Protein AF-A0A6V7Y8K3-F1 (afdb_monomer_lite)

Sequence (238 aa):
MIGTFLCDSSEDRKALDEICKTLQIRKPNVITTEFADQKYDLFGREPPNEFTTILRVLDVENPTVLNYILDKVRAESVLLFEKDDVARNAMYPKPPKNASKAITLACSEVNPQRGSRPYQFFRDHSNFQARVLDNHFMASNLNDFNQQLEQSLEQLRQQSEKVEESKRSFQTLEFKLNNLRQKKTQTEARLNGLNERKYEIEEELNKLEDEGLSEDKITNLRSSIREVKMKEMLCKLN

pLDDT: mean 85.87, std 13.1, range [45.12, 97.81]

Radius of gyration: 46.2 Å; chains: 1; bounding box: 83×39×125 Å

Organism: Meloidogyne enterolobii (NCBI:txid390850)

Foldseek 3Di:
DPFEAEDQDPVRLVVLVVVCVVVVHDDTHYDHHHADPDADDCVQLAFDPVFDFQLNPDDDDGRRVNNVCCVPVVRRQETEEADPVVQQVCQPQHHTPNHQWYAYQQRKIWGYDDDPRHTDTGGDPDPPRVPPPDPVVVVVVVVVVVVVVVVVVVVVVVVVVVVVVVVVVVVVVVVVVVVVVVVVVVLVVVLVVLVVVLVVLVVVLVVCVVVVDDPPVNVVSVVVNVVSVVVSVVSVVD

Secondary structure (DSSP, 8-state):
-TTEEEESSHHHHHHHHHHHHHTTPPPPEEEE----SSPPP-TTTSPPTTS-BHHHH-----HHHHHHHHHHH-TTTEEEES-HHHHHHHHSSSPPTT--EEEETT--EEE--BTTBPPEEE---S----TT--HHHHHHHHHHHHHHHHHHHHHHHHHHHHHHHHHHHHHHHHHHHHHHHHHHHHHHHHHHHHHHHHHHHHHHHHHHHHHT--HHHHHHHHHHHHHHHHHHHHHH--

Structure (mmCIF, N/CA/C/O backbone):
data_AF-A0A6V7Y8K3-F1
#
_entry.id   AF-A0A6V7Y8K3-F1
#
loop_
_atom_site.group_PDB
_atom_site.id
_atom_site.type_symbol
_atom_site.label_atom_id
_atom_site.label_alt_id
_atom_site.label_comp_id
_atom_site.label_asym_id
_atom_site.label_entity_id
_atom_site.label_seq_id
_atom_site.pdbx_PDB_ins_code
_atom_site.Cartn_x
_atom_site.Cartn_y
_atom_site.Cartn_z
_atom_site.occupancy
_atom_site.B_iso_or_equiv
_atom_site.auth_seq_id
_atom_site.auth_comp_id
_atom_site.auth_asym_id
_atom_site.auth_atom_id
_atom_site.pdbx_PDB_model_num
ATOM 1 N N . MET A 1 1 ? 8.949 2.458 -2.223 1.00 57.94 1 MET A N 1
ATOM 2 C CA . MET A 1 1 ? 7.731 2.994 -2.874 1.00 57.94 1 MET A CA 1
ATOM 3 C C . MET A 1 1 ? 6.469 2.251 -2.467 1.00 57.94 1 MET A C 1
ATOM 5 O O . MET A 1 1 ? 5.428 2.885 -2.415 1.00 57.94 1 MET A O 1
ATOM 9 N N . ILE A 1 2 ? 6.531 0.961 -2.122 1.00 64.12 2 ILE A N 1
ATOM 10 C CA . ILE A 1 2 ? 5.392 0.269 -1.498 1.00 64.12 2 ILE A CA 1
ATOM 11 C C . ILE A 1 2 ? 5.055 0.961 -0.162 1.00 64.12 2 ILE A C 1
ATOM 13 O O . ILE A 1 2 ? 5.969 1.319 0.584 1.00 64.12 2 ILE A O 1
ATOM 17 N N . GLY A 1 3 ? 3.767 1.212 0.098 1.00 76.25 3 GLY A N 1
ATOM 18 C CA . GLY A 1 3 ? 3.288 1.914 1.300 1.00 76.25 3 GLY A CA 1
ATOM 19 C C . GLY A 1 3 ? 3.365 3.447 1.244 1.00 76.25 3 GLY A C 1
ATOM 20 O O . GLY A 1 3 ? 3.423 4.095 2.286 1.00 76.25 3 GLY A O 1
ATOM 21 N N . THR A 1 4 ? 3.424 4.034 0.044 1.00 86.38 4 THR A N 1
ATOM 22 C CA . THR A 1 4 ? 3.369 5.492 -0.171 1.00 86.38 4 THR A CA 1
ATOM 23 C C . THR A 1 4 ? 2.015 5.888 -0.754 1.00 86.38 4 THR A C 1
ATOM 25 O O . THR A 1 4 ? 1.519 5.210 -1.649 1.00 86.38 4 THR A O 1
ATOM 28 N N . PHE A 1 5 ? 1.435 6.981 -0.266 1.00 90.75 5 PHE A N 1
ATOM 29 C CA . PHE A 1 5 ? 0.171 7.542 -0.742 1.00 90.75 5 PHE A CA 1
ATOM 30 C C . PHE A 1 5 ? 0.426 8.700 -1.706 1.00 90.75 5 PHE A C 1
ATOM 32 O O . PHE A 1 5 ? 1.405 9.435 -1.553 1.00 90.75 5 PHE A O 1
ATOM 39 N N . LEU A 1 6 ? -0.471 8.872 -2.675 1.00 91.81 6 LEU A N 1
ATOM 40 C CA . LEU A 1 6 ? -0.486 10.026 -3.569 1.00 91.81 6 LEU A CA 1
ATOM 41 C C . LEU A 1 6 ? -1.628 10.962 -3.161 1.00 91.81 6 LEU A C 1
ATOM 43 O O . LEU A 1 6 ? -2.746 10.505 -2.935 1.00 91.81 6 LEU A O 1
ATOM 47 N N . CYS A 1 7 ? -1.332 12.253 -3.070 1.00 94.31 7 CYS A N 1
ATOM 48 C CA . CYS A 1 7 ? -2.308 13.320 -2.861 1.00 94.31 7 CYS A CA 1
ATOM 49 C C . CYS A 1 7 ? -2.254 14.278 -4.048 1.00 94.31 7 CYS A C 1
ATOM 51 O O . CYS A 1 7 ? -1.157 14.594 -4.507 1.00 94.31 7 CYS A O 1
ATOM 53 N N . ASP A 1 8 ? -3.413 14.752 -4.492 1.00 94.19 8 ASP A N 1
ATOM 54 C CA . ASP A 1 8 ? -3.534 15.650 -5.642 1.00 94.19 8 ASP A CA 1
ATOM 55 C C . ASP A 1 8 ? -2.895 17.013 -5.341 1.00 94.19 8 ASP A C 1
ATOM 57 O O . ASP A 1 8 ? -1.995 17.483 -6.039 1.00 94.19 8 ASP A O 1
ATOM 61 N N . SER A 1 9 ? -3.256 17.589 -4.192 1.00 95.06 9 SER A N 1
ATOM 62 C CA . SER A 1 9 ? -2.804 18.916 -3.789 1.00 95.06 9 SER A CA 1
ATOM 63 C C . SER A 1 9 ? -2.097 18.948 -2.428 1.00 95.06 9 SER A C 1
ATOM 65 O O . SER A 1 9 ? -2.079 17.998 -1.634 1.00 95.06 9 SER A O 1
ATOM 67 N N . SER A 1 10 ? -1.488 20.101 -2.132 1.00 93.94 10 SER A N 1
ATOM 68 C CA . SER A 1 10 ? -0.947 20.373 -0.795 1.00 93.94 10 SER A CA 1
ATOM 69 C C . SER A 1 10 ? -2.045 20.480 0.271 1.00 93.94 10 SER A C 1
ATOM 71 O O . SER A 1 10 ? -1.768 20.254 1.449 1.00 93.94 10 SER A O 1
ATOM 73 N N . GLU A 1 11 ? -3.276 20.801 -0.134 1.00 95.12 11 GLU A N 1
ATOM 74 C CA . GLU A 1 11 ? -4.439 20.887 0.748 1.00 95.12 11 GLU A CA 1
ATOM 75 C C . GLU A 1 11 ? -4.909 19.490 1.149 1.00 95.12 11 GLU A C 1
ATOM 77 O O . GLU A 1 11 ? -5.053 19.226 2.340 1.00 95.12 11 GLU A O 1
ATOM 82 N N . ASP A 1 12 ? -4.987 18.553 0.201 1.00 94.94 12 ASP A N 1
ATOM 83 C CA . ASP A 1 12 ? -5.334 17.154 0.491 1.00 94.94 12 ASP A CA 1
ATOM 84 C C . ASP A 1 12 ? -4.313 16.501 1.412 1.00 94.94 12 ASP A C 1
ATOM 86 O O . ASP A 1 12 ? -4.658 15.762 2.335 1.00 94.94 12 ASP A O 1
ATOM 90 N N . ARG A 1 13 ? -3.028 16.816 1.208 1.00 94.88 13 ARG A N 1
ATOM 91 C CA . ARG A 1 13 ? -1.975 16.354 2.110 1.00 94.88 13 ARG A CA 1
ATOM 92 C C . ARG A 1 13 ? -2.177 16.886 3.528 1.00 94.88 13 ARG A C 1
ATOM 94 O O . ARG A 1 13 ? -2.004 16.122 4.475 1.00 94.88 13 ARG A O 1
ATOM 101 N N . LYS A 1 14 ? -2.534 18.167 3.686 1.00 95.12 14 LYS A N 1
ATOM 102 C CA . LYS A 1 14 ? -2.833 18.753 5.004 1.00 95.12 14 LYS A CA 1
ATOM 103 C C . LYS A 1 14 ? -4.050 18.084 5.637 1.00 95.12 14 LYS A C 1
ATOM 105 O O . LYS A 1 14 ? -3.978 17.720 6.805 1.00 95.12 14 LYS A O 1
ATOM 110 N N . ALA A 1 15 ? -5.111 17.854 4.866 1.00 95.69 15 ALA A N 1
ATOM 111 C CA . ALA A 1 15 ? -6.301 17.155 5.337 1.00 95.69 15 ALA A CA 1
ATOM 112 C C . ALA A 1 15 ? -5.971 15.727 5.811 1.00 95.69 15 ALA A C 1
ATOM 114 O O . ALA A 1 15 ? -6.361 15.329 6.909 1.00 95.69 15 ALA A O 1
ATOM 115 N N . LEU A 1 16 ? -5.175 14.972 5.045 1.00 94.19 16 LEU A N 1
ATOM 116 C CA . LEU A 1 16 ? -4.714 13.639 5.443 1.00 94.19 16 LEU A CA 1
ATOM 117 C C . LEU A 1 16 ? -3.849 13.688 6.712 1.00 94.19 16 LEU A C 1
ATOM 119 O O . LEU A 1 16 ? -4.029 12.880 7.624 1.00 94.19 16 LEU A O 1
ATOM 123 N N . ASP A 1 17 ? -2.938 14.659 6.801 1.00 93.75 17 ASP A N 1
ATOM 124 C CA . ASP A 1 17 ? -2.106 14.890 7.983 1.00 93.75 17 ASP A CA 1
ATOM 125 C C . ASP A 1 17 ? -2.948 15.189 9.241 1.00 93.75 17 ASP A C 1
ATOM 127 O O . ASP A 1 17 ? -2.619 14.708 10.332 1.00 93.75 17 ASP A O 1
ATOM 131 N N . GLU A 1 18 ? -4.030 15.960 9.107 1.00 96.00 18 GLU A N 1
ATOM 132 C CA . GLU A 1 18 ? -4.977 16.275 10.184 1.00 96.00 18 GLU A CA 1
ATOM 133 C C . GLU A 1 18 ? -5.805 15.060 10.612 1.00 96.00 18 GLU A C 1
ATOM 135 O O . GLU A 1 18 ? -5.978 14.836 11.815 1.00 96.00 18 GLU A O 1
ATOM 140 N N . ILE A 1 19 ? -6.250 14.232 9.661 1.00 95.81 19 ILE A N 1
ATOM 141 C CA . ILE A 1 19 ? -6.940 12.965 9.945 1.00 95.81 19 ILE A CA 1
ATOM 142 C C . ILE A 1 19 ? -6.017 12.033 10.732 1.00 95.81 19 ILE A C 1
ATOM 144 O O . ILE A 1 19 ? -6.402 11.534 11.792 1.00 95.81 19 ILE A O 1
ATOM 148 N N . CYS A 1 20 ? -4.773 11.846 10.275 1.00 94.69 20 CYS A N 1
ATOM 149 C CA . CYS A 1 20 ? -3.799 11.020 10.987 1.00 94.69 20 CYS A CA 1
ATOM 150 C C . CYS A 1 20 ? -3.539 11.550 12.401 1.00 94.69 20 CYS A C 1
ATOM 152 O O . CYS A 1 20 ? -3.458 10.764 13.343 1.00 94.69 20 CYS A O 1
ATOM 154 N N . LYS A 1 21 ? -3.450 12.875 12.575 1.00 95.25 21 LYS A N 1
ATOM 155 C CA . LYS A 1 21 ? -3.254 13.495 13.891 1.00 95.25 21 LYS A CA 1
ATOM 156 C C . LYS A 1 21 ? -4.449 13.263 14.818 1.00 95.25 21 LYS A C 1
ATOM 158 O O . LYS A 1 21 ? -4.249 12.891 15.971 1.00 95.25 21 LYS A O 1
ATOM 163 N N . THR A 1 22 ? -5.667 13.465 14.320 1.00 96.69 22 THR A N 1
ATOM 164 C CA . THR A 1 22 ? -6.913 13.312 15.091 1.00 96.69 22 THR A CA 1
ATOM 165 C C . THR A 1 22 ? -7.113 11.873 15.551 1.00 96.69 22 THR A C 1
ATOM 167 O O . THR A 1 22 ? -7.468 11.633 16.701 1.00 96.69 22 THR A O 1
ATOM 170 N N . LEU A 1 23 ? -6.818 10.912 14.675 1.00 95.75 23 LEU A N 1
ATOM 171 C CA . LEU A 1 23 ? -6.956 9.483 14.955 1.00 95.75 23 LEU A CA 1
ATOM 172 C C . LEU A 1 23 ? -5.708 8.861 15.604 1.00 95.75 23 LEU A C 1
ATOM 174 O O . LEU A 1 23 ? -5.676 7.652 15.813 1.00 95.75 23 LEU A O 1
ATOM 178 N N . GLN A 1 24 ? -4.678 9.661 15.908 1.00 94.06 24 GLN A N 1
ATOM 179 C CA . GLN A 1 24 ? -3.388 9.206 16.450 1.00 94.06 24 GLN A CA 1
ATOM 180 C C . GLN A 1 24 ? -2.721 8.096 15.611 1.00 94.06 24 GLN A C 1
ATOM 182 O O . GLN A 1 24 ? -2.013 7.230 16.125 1.00 94.06 24 GLN A O 1
ATOM 187 N N . ILE A 1 25 ? -2.920 8.137 14.293 1.00 92.81 25 ILE A N 1
ATOM 188 C CA . ILE A 1 25 ? -2.325 7.205 13.336 1.00 92.81 25 ILE A CA 1
ATOM 189 C C . ILE A 1 25 ? -0.935 7.715 12.949 1.00 92.81 25 ILE A C 1
ATOM 191 O O . ILE A 1 25 ? -0.718 8.909 12.723 1.00 92.81 25 ILE A O 1
ATOM 195 N N . ARG A 1 26 ? 0.030 6.796 12.829 1.00 88.62 26 ARG A N 1
ATOM 196 C CA . ARG A 1 26 ? 1.362 7.120 12.309 1.00 88.62 26 ARG A CA 1
ATOM 197 C C . ARG A 1 26 ? 1.240 7.703 10.901 1.00 88.62 26 ARG A C 1
ATOM 199 O O . ARG A 1 26 ? 0.691 7.060 10.012 1.00 88.62 26 ARG A O 1
ATOM 206 N N . LYS A 1 27 ? 1.822 8.887 10.695 1.00 86.81 27 LYS A N 1
ATOM 207 C CA . LYS A 1 27 ? 1.811 9.564 9.395 1.00 86.81 27 LYS A CA 1
ATOM 208 C C . LYS A 1 27 ? 2.409 8.669 8.300 1.00 86.81 27 LYS A C 1
ATOM 210 O O . LYS A 1 27 ? 3.561 8.242 8.452 1.00 86.81 27 LYS A O 1
ATOM 215 N N . PRO A 1 28 ? 1.661 8.384 7.222 1.00 88.75 28 PRO A N 1
ATOM 216 C CA . PRO A 1 28 ? 2.187 7.622 6.104 1.00 88.75 28 PRO A CA 1
ATOM 217 C C . PRO A 1 28 ? 3.164 8.466 5.278 1.00 88.75 28 PRO A C 1
ATOM 219 O O . PRO A 1 28 ? 3.206 9.693 5.380 1.00 88.75 28 PRO A O 1
ATOM 222 N N . ASN A 1 29 ? 3.942 7.807 4.419 1.00 88.88 29 ASN A N 1
ATOM 223 C CA . ASN A 1 29 ? 4.689 8.517 3.387 1.00 88.88 29 ASN A CA 1
ATOM 224 C C . ASN A 1 29 ? 3.703 9.016 2.330 1.00 88.88 29 ASN A C 1
ATOM 226 O O . ASN A 1 29 ? 2.956 8.218 1.769 1.00 88.88 29 ASN A O 1
ATOM 230 N N . VAL A 1 30 ? 3.715 10.319 2.059 1.00 91.19 30 VAL A N 1
ATOM 231 C CA . VAL A 1 30 ? 2.791 10.968 1.123 1.00 91.19 30 VAL A CA 1
ATOM 232 C C . VAL A 1 30 ? 3.580 11.752 0.090 1.00 91.19 30 VAL A C 1
ATOM 234 O O . VAL A 1 30 ? 4.526 12.469 0.427 1.00 91.19 30 VAL A O 1
ATOM 237 N N . ILE A 1 31 ? 3.162 11.641 -1.164 1.00 90.56 31 ILE A N 1
ATOM 238 C CA . ILE A 1 31 ? 3.700 12.405 -2.280 1.00 90.56 31 ILE A CA 1
ATOM 239 C C . ILE A 1 31 ? 2.578 13.215 -2.896 1.00 90.56 31 ILE A C 1
ATOM 241 O O . ILE A 1 31 ? 1.515 12.687 -3.202 1.00 90.56 31 ILE A O 1
ATOM 245 N N . THR A 1 32 ? 2.839 14.503 -3.078 1.00 92.38 32 THR A N 1
ATOM 246 C CA . THR A 1 32 ? 1.910 15.401 -3.750 1.00 92.38 32 THR A CA 1
ATOM 247 C C . THR A 1 32 ? 2.220 15.399 -5.243 1.00 92.38 32 THR A C 1
ATOM 249 O O . THR A 1 32 ? 3.349 15.710 -5.632 1.00 92.38 32 THR A O 1
ATOM 252 N N . THR A 1 33 ? 1.248 14.998 -6.052 1.00 90.69 33 THR A N 1
ATOM 253 C CA . THR A 1 33 ? 1.303 14.999 -7.513 1.00 90.69 33 THR A CA 1
ATOM 254 C C . THR A 1 33 ? -0.103 15.203 -8.037 1.00 90.69 33 THR A C 1
ATOM 256 O O . THR A 1 33 ? -1.013 14.524 -7.571 1.00 90.69 33 THR A O 1
ATOM 259 N N . GLU A 1 34 ? -0.252 16.086 -9.019 1.00 91.62 34 GLU A N 1
ATOM 260 C CA . GLU A 1 34 ? -1.545 16.304 -9.662 1.00 91.62 34 GLU A CA 1
ATOM 261 C C . GLU A 1 34 ? -2.054 14.989 -10.257 1.00 91.62 34 GLU A C 1
ATOM 263 O O . GLU A 1 34 ? -1.294 14.208 -10.850 1.00 91.62 34 GLU A O 1
ATOM 268 N N . PHE A 1 35 ? -3.333 14.718 -10.039 1.00 94.06 35 PHE A N 1
ATOM 269 C CA . PHE A 1 35 ? -3.990 13.530 -10.533 1.00 94.06 35 PHE A CA 1
ATOM 270 C C . PHE A 1 35 ? -4.212 13.661 -12.032 1.00 94.06 35 PHE A C 1
ATOM 272 O O . PHE A 1 35 ? -4.631 14.692 -12.551 1.00 94.06 35 PHE A O 1
ATOM 279 N N . ALA A 1 36 ? -3.899 12.579 -12.731 1.00 92.31 36 ALA A N 1
ATOM 280 C CA . ALA A 1 36 ? -4.025 12.501 -14.167 1.00 92.31 36 ALA A CA 1
ATOM 281 C C . ALA A 1 36 ? -5.138 11.519 -14.521 1.00 92.31 36 ALA A C 1
ATOM 283 O O . ALA A 1 36 ? -5.153 10.383 -14.045 1.00 92.31 36 ALA A O 1
ATOM 284 N N . ASP A 1 37 ? -6.013 11.932 -15.432 1.00 93.94 37 ASP A N 1
ATOM 285 C CA . ASP A 1 37 ? -7.061 11.063 -15.975 1.00 93.94 37 ASP A CA 1
ATOM 286 C C . ASP A 1 37 ? -6.531 10.120 -17.064 1.00 93.94 37 ASP A C 1
ATOM 288 O O . ASP A 1 37 ? -7.175 9.135 -17.424 1.00 93.94 37 ASP A O 1
ATOM 292 N N . GLN A 1 38 ? -5.352 10.420 -17.618 1.00 95.69 38 GLN A N 1
ATOM 293 C CA . GLN A 1 38 ? -4.770 9.691 -18.741 1.00 95.69 38 GLN A CA 1
ATOM 294 C C . GLN A 1 38 ? -3.315 9.313 -18.488 1.00 95.69 38 GLN A C 1
ATOM 296 O O . GLN A 1 38 ? -2.547 10.036 -17.850 1.00 95.69 38 GLN A O 1
ATOM 301 N N . LYS A 1 39 ? -2.936 8.148 -19.016 1.00 95.12 39 LYS A N 1
ATOM 302 C CA . LYS A 1 39 ? -1.553 7.666 -19.007 1.00 95.12 39 LYS A CA 1
ATOM 303 C C . LYS A 1 39 ? -0.735 8.499 -19.994 1.00 95.12 39 LYS A C 1
ATOM 305 O O . LYS A 1 39 ? -1.251 8.887 -21.040 1.00 95.12 39 LYS A O 1
ATOM 310 N N . TYR A 1 40 ? 0.530 8.767 -19.679 1.00 94.25 40 TYR A N 1
ATOM 311 C CA . TYR A 1 40 ? 1.421 9.466 -20.604 1.00 94.25 40 TYR A CA 1
ATOM 312 C C . TYR A 1 40 ? 1.560 8.720 -21.934 1.00 94.25 40 TYR A C 1
ATOM 314 O O . TYR A 1 40 ? 1.663 7.493 -21.962 1.00 94.25 40 TYR A O 1
ATOM 322 N N . ASP A 1 41 ? 1.639 9.476 -23.030 1.00 93.50 41 ASP A N 1
ATOM 323 C CA . ASP A 1 41 ? 2.043 8.925 -24.319 1.00 93.50 41 ASP A CA 1
ATOM 324 C C . ASP A 1 41 ? 3.548 8.617 -24.307 1.00 93.50 41 ASP A C 1
ATOM 326 O O . ASP A 1 41 ? 4.400 9.477 -24.047 1.00 93.50 41 ASP A O 1
ATOM 330 N N . LEU A 1 42 ? 3.869 7.354 -24.574 1.00 91.69 42 LEU A N 1
ATOM 331 C CA . LEU A 1 42 ? 5.225 6.816 -24.565 1.00 91.69 42 LEU A CA 1
ATOM 332 C C . LEU A 1 42 ? 5.799 6.627 -25.968 1.00 91.69 42 LEU A C 1
ATOM 334 O O . LEU A 1 42 ? 6.891 6.065 -26.112 1.00 91.69 42 LEU A O 1
ATOM 338 N N . PHE A 1 43 ? 5.110 7.109 -27.005 1.00 90.88 43 PHE A N 1
ATOM 339 C CA . PHE A 1 43 ? 5.574 6.991 -28.377 1.00 90.88 43 PHE A CA 1
ATOM 340 C C . PHE A 1 43 ? 7.009 7.519 -28.536 1.00 90.88 43 PHE A C 1
ATOM 342 O O . PHE A 1 43 ? 7.341 8.660 -28.209 1.00 90.88 43 PHE A O 1
ATOM 349 N N . GLY A 1 44 ? 7.905 6.644 -29.002 1.00 89.81 44 GLY A N 1
ATOM 350 C CA . GLY A 1 44 ? 9.321 6.955 -29.210 1.00 89.81 44 GLY A CA 1
ATOM 351 C C . GLY A 1 44 ? 10.175 7.096 -27.940 1.00 89.81 44 GLY A C 1
ATOM 352 O O . GLY A 1 44 ? 11.379 7.340 -28.067 1.00 89.81 44 GLY A O 1
ATOM 353 N N . ARG A 1 45 ? 9.601 6.922 -26.741 1.00 92.12 45 ARG A N 1
ATOM 354 C CA . ARG A 1 45 ? 10.309 6.996 -25.447 1.00 92.12 45 ARG A CA 1
ATOM 355 C C . ARG A 1 45 ? 10.768 5.640 -24.929 1.00 92.12 45 ARG A C 1
ATOM 357 O O . ARG A 1 45 ? 11.679 5.596 -24.109 1.00 92.12 45 ARG A O 1
ATOM 364 N N . GLU A 1 46 ? 10.198 4.551 -25.429 1.00 94.56 46 GLU A N 1
ATOM 365 C CA . GLU A 1 46 ? 10.589 3.206 -25.019 1.00 94.56 46 GLU A CA 1
ATOM 366 C C . GLU A 1 46 ? 11.837 2.682 -25.757 1.00 94.56 46 GLU A C 1
ATOM 368 O O . GLU A 1 46 ? 12.115 3.080 -26.898 1.00 94.56 46 GLU A O 1
ATOM 373 N N . PRO A 1 47 ? 12.604 1.778 -25.126 1.00 95.56 47 PRO A N 1
ATOM 374 C CA . PRO A 1 47 ? 13.605 0.950 -25.786 1.00 95.56 47 PRO A CA 1
ATOM 375 C C . PRO A 1 47 ? 13.007 -0.017 -26.824 1.00 95.56 47 PRO A C 1
ATOM 377 O O . PRO A 1 47 ? 11.798 -0.268 -26.819 1.00 95.56 47 PRO A O 1
ATOM 380 N N . PRO A 1 48 ? 13.844 -0.610 -27.699 1.00 95.31 48 PRO A N 1
ATOM 381 C CA . PRO A 1 48 ? 13.409 -1.637 -28.646 1.00 95.31 48 PRO A CA 1
ATOM 382 C C . PRO A 1 48 ? 12.638 -2.786 -27.975 1.00 95.31 48 PRO A C 1
ATOM 384 O O . PRO A 1 48 ? 12.884 -3.121 -26.814 1.00 95.31 48 PRO A O 1
ATOM 387 N N . ASN A 1 49 ? 11.710 -3.404 -28.708 1.00 93.12 49 ASN A N 1
ATOM 388 C CA . ASN A 1 49 ? 10.805 -4.433 -28.174 1.00 93.12 49 ASN A CA 1
ATOM 389 C C . ASN A 1 49 ? 11.518 -5.711 -27.704 1.00 93.12 49 ASN A C 1
ATOM 391 O O . ASN A 1 49 ? 10.973 -6.442 -26.888 1.00 93.12 49 ASN A O 1
ATOM 395 N N . GLU A 1 50 ? 12.737 -5.962 -28.183 1.00 94.75 50 GLU A N 1
ATOM 396 C CA . GLU A 1 50 ? 13.561 -7.104 -27.766 1.00 94.75 50 GLU A CA 1
ATOM 397 C C . GLU A 1 50 ? 14.043 -7.017 -26.307 1.00 94.75 50 GLU A C 1
ATOM 399 O O . GLU A 1 50 ? 14.420 -8.032 -25.725 1.00 94.75 50 GLU A O 1
ATOM 404 N N . PHE A 1 51 ? 14.010 -5.828 -25.694 1.00 95.69 51 PHE A N 1
ATOM 405 C CA . PHE A 1 51 ? 14.393 -5.643 -24.296 1.00 95.69 51 PHE A CA 1
ATOM 406 C C . PHE A 1 51 ? 13.166 -5.551 -23.393 1.00 95.69 51 PHE A C 1
ATOM 408 O O . PHE A 1 51 ? 12.278 -4.728 -23.602 1.00 95.69 51 PHE A O 1
ATOM 415 N N . THR A 1 52 ? 13.139 -6.339 -22.324 1.00 96.69 52 THR A N 1
ATOM 416 C CA . THR A 1 52 ? 12.098 -6.201 -21.298 1.00 96.69 52 THR A CA 1
ATOM 417 C C . THR A 1 52 ? 12.410 -4.992 -20.420 1.00 96.69 52 THR A C 1
ATOM 419 O O . THR A 1 52 ? 13.552 -4.815 -19.996 1.00 96.69 52 THR A O 1
ATOM 422 N N . THR A 1 53 ? 11.412 -4.152 -20.147 1.00 96.94 53 THR A N 1
ATOM 423 C CA . THR A 1 53 ? 11.528 -3.006 -19.232 1.00 96.94 53 THR A CA 1
ATOM 424 C C . THR A 1 53 ? 10.690 -3.238 -17.982 1.00 96.94 53 THR A C 1
ATOM 426 O O . THR A 1 53 ? 9.792 -4.079 -17.994 1.00 96.94 53 THR A O 1
ATOM 429 N N . ILE A 1 54 ? 10.938 -2.470 -16.914 1.00 95.19 54 ILE A N 1
ATOM 430 C CA . ILE A 1 54 ? 10.061 -2.482 -15.730 1.00 95.19 54 ILE A CA 1
ATOM 431 C C . ILE A 1 54 ? 8.620 -2.176 -16.141 1.00 95.19 54 ILE A C 1
ATOM 433 O O . ILE A 1 54 ? 7.708 -2.882 -15.732 1.00 95.19 54 ILE A O 1
ATOM 437 N N . LEU A 1 55 ? 8.402 -1.155 -16.972 1.00 95.38 55 LEU A N 1
ATOM 438 C CA . LEU A 1 55 ? 7.051 -0.781 -17.384 1.00 95.38 55 LEU A CA 1
ATOM 439 C C . LEU A 1 55 ? 6.301 -1.934 -18.068 1.00 95.38 55 LEU A C 1
ATOM 441 O O . LEU A 1 55 ? 5.129 -2.139 -17.782 1.00 95.38 55 LEU A O 1
ATOM 445 N N . ARG A 1 56 ? 6.973 -2.701 -18.935 1.00 94.69 56 ARG A N 1
ATOM 446 C CA . ARG A 1 56 ? 6.352 -3.797 -19.701 1.00 94.69 56 ARG A CA 1
ATOM 447 C C . ARG A 1 56 ? 5.892 -4.974 -18.843 1.00 94.69 56 ARG A C 1
ATOM 449 O O . ARG A 1 56 ? 5.080 -5.763 -19.308 1.00 94.69 56 ARG A O 1
ATOM 456 N N . VAL A 1 57 ? 6.414 -5.104 -17.623 1.00 93.19 57 VAL A N 1
ATOM 457 C CA . VAL A 1 57 ? 6.019 -6.159 -16.674 1.00 93.19 57 VAL A CA 1
ATOM 458 C C . VAL A 1 57 ? 5.089 -5.653 -15.572 1.00 93.19 57 VAL A C 1
ATOM 460 O O . VAL A 1 57 ? 4.579 -6.454 -14.793 1.00 93.19 57 VAL A O 1
ATOM 463 N N . LEU A 1 58 ? 4.883 -4.338 -15.476 1.00 91.31 58 LEU A N 1
ATOM 464 C CA . LEU A 1 58 ? 3.982 -3.740 -14.501 1.00 91.31 58 LEU A CA 1
ATOM 465 C C . LEU A 1 58 ? 2.562 -3.674 -15.060 1.00 91.31 58 LEU A C 1
ATOM 467 O O . LEU A 1 58 ? 2.329 -3.072 -16.105 1.00 91.31 58 LEU A O 1
ATOM 471 N N . ASP A 1 59 ? 1.609 -4.204 -14.300 1.00 90.88 59 ASP A N 1
ATOM 472 C CA . ASP A 1 59 ? 0.187 -3.984 -14.541 1.00 90.88 59 ASP A CA 1
ATOM 473 C C . ASP A 1 59 ? -0.330 -2.910 -13.576 1.00 90.88 59 ASP A C 1
ATOM 475 O O . ASP A 1 59 ? -0.435 -3.124 -12.367 1.00 90.88 59 ASP A O 1
ATOM 479 N N . VAL A 1 60 ? -0.551 -1.702 -14.098 1.00 91.50 60 VAL A N 1
ATOM 480 C CA . VAL A 1 60 ? -1.012 -0.544 -13.320 1.00 91.50 60 VAL A CA 1
ATOM 481 C C . VAL A 1 60 ? -2.188 0.092 -14.040 1.00 91.50 60 VAL A C 1
ATOM 483 O O . VAL A 1 60 ? -2.039 0.699 -15.106 1.00 91.50 60 VAL A O 1
ATOM 486 N N . GLU A 1 61 ? -3.367 -0.015 -13.439 1.00 92.56 61 GLU A N 1
ATOM 487 C CA . GLU A 1 61 ? -4.602 0.542 -13.991 1.00 92.56 61 GLU A CA 1
ATOM 488 C C . GLU A 1 61 ? -4.666 2.063 -13.816 1.00 92.56 61 GLU A C 1
ATOM 490 O O . GLU A 1 61 ? -4.930 2.786 -14.777 1.00 92.56 61 GLU A O 1
ATOM 495 N N . ASN A 1 62 ? -4.365 2.553 -12.608 1.00 94.06 62 ASN A N 1
ATOM 496 C CA . ASN A 1 62 ? -4.500 3.963 -12.255 1.00 94.06 62 ASN A CA 1
ATOM 497 C C . ASN A 1 62 ? -3.471 4.842 -13.009 1.00 94.06 62 ASN A C 1
ATOM 499 O O . ASN A 1 62 ? -2.261 4.662 -12.813 1.00 94.06 62 ASN A O 1
ATOM 503 N N . PRO A 1 63 ? -3.915 5.814 -13.831 1.00 95.38 63 PRO A N 1
ATOM 504 C CA . PRO A 1 63 ? -3.008 6.638 -14.626 1.00 95.38 63 PRO A CA 1
ATOM 505 C C . PRO A 1 63 ? -2.063 7.505 -13.794 1.00 95.38 63 PRO A C 1
ATOM 507 O O . PRO A 1 63 ? -0.875 7.553 -14.100 1.00 95.38 63 PRO A O 1
ATOM 510 N N . THR A 1 64 ? -2.542 8.119 -12.709 1.00 94.88 64 THR A N 1
ATOM 511 C CA . THR A 1 64 ? -1.708 8.900 -11.780 1.00 94.88 64 THR A CA 1
ATOM 512 C C . THR A 1 64 ? -0.559 8.065 -11.223 1.00 94.88 64 THR A C 1
ATOM 514 O O . THR A 1 64 ? 0.589 8.507 -11.215 1.00 94.88 64 THR A O 1
ATOM 517 N N . VAL A 1 65 ? -0.844 6.834 -10.785 1.00 94.12 65 VAL A N 1
ATOM 518 C CA . VAL A 1 65 ? 0.179 5.932 -10.233 1.00 94.12 65 VAL A CA 1
ATOM 519 C C . VAL A 1 65 ? 1.203 5.559 -11.301 1.00 94.12 65 VAL A C 1
ATOM 521 O O . VAL A 1 65 ? 2.405 5.622 -11.040 1.00 94.12 65 VAL A O 1
ATOM 524 N N . LEU A 1 66 ? 0.751 5.207 -12.508 1.00 94.88 66 LEU A N 1
ATOM 525 C CA . LEU A 1 66 ? 1.650 4.858 -13.606 1.00 94.88 66 LEU A CA 1
ATOM 526 C C . LEU A 1 66 ? 2.544 6.038 -13.998 1.00 94.88 66 LEU A C 1
ATOM 528 O O . LEU A 1 66 ? 3.760 5.887 -14.080 1.00 94.88 66 LEU A O 1
ATOM 532 N N . ASN A 1 67 ? 1.954 7.215 -14.187 1.00 95.00 67 ASN A N 1
ATOM 533 C CA . ASN A 1 67 ? 2.665 8.438 -14.546 1.00 95.00 67 ASN A CA 1
ATOM 534 C C . ASN A 1 67 ? 3.697 8.814 -13.478 1.00 95.00 67 ASN A C 1
ATOM 536 O O . ASN A 1 67 ? 4.849 9.096 -13.799 1.00 95.00 67 ASN A O 1
ATOM 540 N N . TYR A 1 68 ? 3.337 8.695 -12.199 1.00 92.94 68 TYR A N 1
ATOM 541 C CA . TYR A 1 68 ? 4.274 8.894 -11.099 1.00 92.94 68 TYR A CA 1
ATOM 542 C C . TYR A 1 68 ? 5.461 7.908 -11.145 1.00 92.94 68 TYR A C 1
ATOM 544 O O . TYR A 1 68 ? 6.613 8.304 -10.933 1.00 92.94 68 TYR A O 1
ATOM 552 N N . ILE A 1 69 ? 5.208 6.628 -11.447 1.00 92.94 69 ILE A N 1
ATOM 553 C CA . ILE A 1 69 ? 6.262 5.614 -11.616 1.00 92.94 69 ILE A CA 1
ATOM 554 C C . ILE A 1 69 ? 7.186 5.991 -12.784 1.00 92.94 69 ILE A C 1
ATOM 556 O O . ILE A 1 69 ? 8.410 5.903 -12.648 1.00 92.94 69 ILE A O 1
ATOM 560 N N . LEU A 1 70 ? 6.631 6.448 -13.906 1.00 93.94 70 LEU A N 1
ATOM 561 C CA . LEU A 1 70 ? 7.405 6.938 -15.051 1.00 93.94 70 LEU A CA 1
ATOM 562 C C . LEU A 1 70 ? 8.278 8.138 -14.656 1.00 93.94 70 LEU A C 1
ATOM 564 O O . LEU A 1 70 ? 9.474 8.151 -14.934 1.00 93.94 70 LEU A O 1
ATOM 568 N N . ASP A 1 71 ? 7.739 9.096 -13.907 1.00 92.19 71 ASP A N 1
ATOM 569 C CA . ASP A 1 71 ? 8.475 10.307 -13.535 1.00 92.19 71 ASP A CA 1
ATOM 570 C C . ASP A 1 71 ? 9.604 10.050 -12.529 1.00 92.19 71 ASP A C 1
ATOM 572 O O . ASP A 1 71 ? 10.684 10.641 -12.628 1.00 92.19 71 ASP A O 1
ATOM 576 N N . LYS A 1 72 ? 9.384 9.181 -11.533 1.00 89.62 72 LYS A N 1
ATOM 577 C CA . LYS A 1 72 ? 10.369 8.952 -10.459 1.00 89.62 72 LYS A CA 1
ATOM 578 C C . LYS A 1 72 ? 11.315 7.795 -10.719 1.00 89.62 72 LYS A C 1
ATOM 580 O O . LYS A 1 72 ? 12.483 7.875 -10.344 1.00 89.62 72 LYS A O 1
ATOM 585 N N . VAL A 1 73 ? 10.820 6.724 -11.326 1.00 89.62 73 VAL A N 1
ATOM 586 C CA . VAL A 1 73 ? 11.590 5.493 -11.562 1.00 89.62 73 VAL A CA 1
ATOM 587 C C . VAL A 1 73 ? 12.125 5.449 -12.981 1.00 89.62 73 VAL A C 1
ATOM 589 O O . VAL A 1 73 ? 13.151 4.813 -13.222 1.00 89.62 73 VAL A O 1
ATOM 592 N N . ARG A 1 74 ? 11.448 6.132 -13.912 1.00 93.94 74 ARG A N 1
ATOM 593 C CA . ARG A 1 74 ? 11.685 6.019 -15.352 1.00 93.94 74 ARG A CA 1
ATOM 594 C C . ARG A 1 74 ? 11.546 4.584 -15.838 1.00 93.94 74 ARG A C 1
ATOM 596 O O . ARG A 1 74 ? 12.384 4.093 -16.597 1.00 93.94 74 ARG A O 1
ATOM 603 N N . ALA A 1 75 ? 10.518 3.897 -15.337 1.00 94.81 75 ALA A N 1
ATOM 604 C CA . ALA A 1 75 ? 10.286 2.470 -15.539 1.00 94.81 75 ALA A CA 1
ATOM 605 C C . ALA A 1 75 ? 10.241 2.047 -17.019 1.00 94.81 75 ALA A C 1
ATOM 607 O O . ALA A 1 75 ? 10.604 0.917 -17.339 1.00 94.81 75 ALA A O 1
ATOM 608 N N . GLU A 1 76 ? 9.862 2.950 -17.923 1.00 96.00 76 GLU A N 1
ATOM 609 C CA . GLU A 1 76 ? 9.879 2.759 -19.377 1.00 96.00 76 GLU A CA 1
ATOM 610 C C . GLU A 1 76 ? 11.291 2.582 -19.942 1.00 96.00 76 GLU A C 1
ATOM 612 O O . GLU A 1 76 ? 11.476 1.976 -20.989 1.00 96.00 76 GLU A O 1
ATOM 617 N N . SER A 1 77 ? 12.298 3.102 -19.244 1.00 96.44 77 SER A N 1
ATOM 618 C CA . SER A 1 77 ? 13.692 3.147 -19.689 1.00 96.44 77 SER A CA 1
ATOM 619 C C . SER A 1 77 ? 14.615 2.204 -18.914 1.00 96.44 77 SER A C 1
ATOM 621 O O . SER A 1 77 ? 15.799 2.115 -19.237 1.00 96.44 77 SER A O 1
ATOM 623 N N . VAL A 1 78 ? 14.110 1.517 -17.887 1.00 97.06 78 VAL A N 1
ATOM 624 C CA . VAL A 1 78 ? 14.897 0.579 -17.076 1.00 97.06 78 VAL A CA 1
ATOM 625 C C . VAL A 1 78 ? 14.760 -0.826 -17.643 1.00 97.06 78 VAL A C 1
ATOM 627 O O . VAL A 1 78 ? 13.668 -1.388 -17.608 1.00 97.06 78 VAL A O 1
ATOM 630 N N . LEU A 1 79 ? 15.862 -1.387 -18.139 1.00 97.81 79 LEU A N 1
ATOM 631 C CA . LEU A 1 79 ? 15.898 -2.734 -18.710 1.00 97.81 79 LEU A CA 1
ATOM 632 C C . LEU A 1 79 ? 16.014 -3.811 -17.627 1.00 97.81 79 LEU A C 1
ATOM 634 O O . LEU A 1 79 ? 16.674 -3.598 -16.609 1.00 97.81 79 LEU A O 1
ATOM 638 N N . LEU A 1 80 ? 15.431 -4.978 -17.882 1.00 96.75 80 LEU A N 1
ATOM 639 C CA . LEU A 1 80 ? 15.485 -6.151 -17.014 1.00 96.75 80 LEU A CA 1
ATOM 640 C C . LEU A 1 80 ? 16.273 -7.278 -17.687 1.00 96.75 80 LEU A C 1
ATOM 642 O O . LEU A 1 80 ? 16.016 -7.618 -18.841 1.00 96.75 80 LEU A O 1
ATOM 646 N N . PHE A 1 81 ? 17.218 -7.866 -16.953 1.00 95.75 81 PHE A N 1
ATOM 647 C CA . PHE A 1 81 ? 18.037 -8.991 -17.413 1.00 95.75 81 PHE A CA 1
ATOM 648 C C . PHE A 1 81 ? 18.118 -10.089 -16.354 1.00 95.75 81 PHE A C 1
ATOM 650 O O . PHE A 1 81 ? 18.120 -9.823 -15.158 1.00 95.75 81 PHE A O 1
ATOM 657 N N . GLU A 1 82 ? 18.273 -11.340 -16.776 1.00 91.94 82 GLU A N 1
ATOM 658 C CA . GLU A 1 82 ? 18.453 -12.442 -15.824 1.00 91.94 82 GLU A CA 1
ATOM 659 C C . GLU A 1 82 ? 19.858 -12.470 -15.213 1.00 91.94 82 GLU A C 1
ATOM 661 O O . GLU A 1 82 ? 20.016 -12.782 -14.035 1.00 91.94 82 GLU A O 1
ATOM 666 N N . LYS A 1 83 ? 20.889 -12.135 -16.000 1.00 92.94 83 LYS A N 1
ATOM 667 C CA . LYS A 1 83 ? 22.295 -12.292 -15.608 1.00 92.94 83 LYS A CA 1
ATOM 668 C C . LYS A 1 83 ? 23.096 -10.998 -15.739 1.00 92.94 83 LYS A C 1
ATOM 670 O O . LYS A 1 83 ? 22.913 -10.226 -16.683 1.00 92.94 83 LYS A O 1
ATOM 675 N N . ASP A 1 84 ? 24.035 -10.803 -14.814 1.00 94.38 84 ASP A N 1
ATOM 676 C CA . ASP A 1 84 ? 24.894 -9.616 -14.743 1.00 94.38 84 ASP A CA 1
ATOM 677 C C . ASP A 1 84 ? 25.813 -9.451 -15.957 1.00 94.38 84 ASP A C 1
ATOM 679 O O . ASP A 1 84 ? 26.074 -8.340 -16.403 1.00 94.38 84 ASP A O 1
ATOM 683 N N . ASP A 1 85 ? 26.369 -10.536 -16.484 1.00 95.75 85 ASP A N 1
ATOM 684 C CA . ASP A 1 85 ? 27.225 -10.511 -17.672 1.00 95.75 85 ASP A CA 1
ATOM 685 C C . ASP A 1 85 ? 26.457 -10.063 -18.920 1.00 95.75 85 ASP A C 1
ATOM 687 O O . ASP A 1 85 ? 26.927 -9.177 -19.633 1.00 95.75 85 ASP A O 1
ATOM 691 N N . VAL A 1 86 ? 25.248 -10.589 -19.125 1.00 96.69 86 VAL A N 1
ATOM 692 C CA . VAL A 1 86 ? 24.368 -10.192 -20.232 1.00 96.69 86 VAL A CA 1
ATOM 693 C C . VAL A 1 86 ? 24.008 -8.708 -20.135 1.00 96.69 86 VAL A C 1
ATOM 695 O O . VAL A 1 86 ? 24.153 -7.981 -21.116 1.00 96.69 86 VAL A O 1
ATOM 698 N N . ALA A 1 87 ? 23.617 -8.231 -18.949 1.00 96.69 87 ALA A N 1
ATOM 699 C CA . ALA A 1 87 ? 23.270 -6.826 -18.738 1.00 96.69 87 ALA A CA 1
ATOM 700 C C . ALA A 1 87 ? 24.453 -5.883 -19.007 1.00 96.69 87 ALA A C 1
ATOM 702 O O . ALA A 1 87 ? 24.303 -4.864 -19.681 1.00 96.69 87 ALA A O 1
ATOM 703 N N . ARG A 1 88 ? 25.651 -6.224 -18.517 1.00 96.12 88 ARG A N 1
ATOM 704 C CA . ARG A 1 88 ? 26.859 -5.416 -18.741 1.00 96.12 88 ARG A CA 1
ATOM 705 C C . ARG A 1 88 ? 27.238 -5.365 -20.221 1.00 96.12 88 ARG A C 1
ATOM 707 O O . ARG A 1 88 ? 27.521 -4.281 -20.723 1.00 96.12 88 ARG A O 1
ATOM 714 N N . ASN A 1 89 ? 27.184 -6.500 -20.919 1.00 96.12 89 ASN A N 1
ATOM 715 C CA . ASN A 1 89 ? 27.481 -6.576 -22.352 1.00 96.12 89 ASN A CA 1
ATOM 716 C C . ASN A 1 89 ? 26.459 -5.808 -23.201 1.00 96.12 89 ASN A C 1
ATOM 718 O O . ASN A 1 89 ? 26.830 -5.203 -24.199 1.00 96.12 89 ASN A O 1
ATOM 722 N N . ALA A 1 90 ? 25.183 -5.803 -22.806 1.00 95.94 90 ALA A N 1
ATOM 723 C CA . ALA A 1 90 ? 24.151 -5.041 -23.505 1.00 95.94 90 ALA A CA 1
ATOM 724 C C . ALA A 1 90 ? 24.287 -3.523 -23.282 1.00 95.94 90 ALA A C 1
ATOM 726 O O . ALA A 1 90 ? 23.975 -2.734 -24.170 1.00 95.94 90 ALA A O 1
ATOM 727 N N . MET A 1 91 ? 24.741 -3.098 -22.098 1.00 96.12 91 MET A N 1
ATOM 728 C CA . MET A 1 91 ? 24.794 -1.682 -21.713 1.00 96.12 91 MET A CA 1
ATOM 729 C C . MET A 1 91 ? 26.137 -0.996 -22.025 1.00 96.12 91 MET A C 1
ATOM 731 O O . MET A 1 91 ? 26.194 0.236 -22.020 1.00 96.12 91 MET A O 1
ATOM 735 N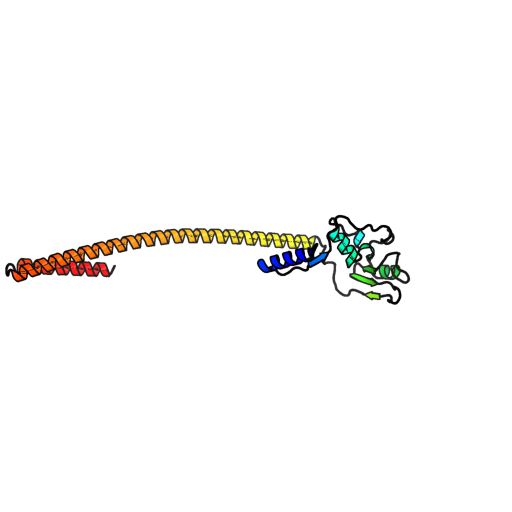 N . TYR A 1 92 ? 27.204 -1.758 -22.297 1.00 93.81 92 TYR A N 1
ATOM 736 C CA . TYR A 1 92 ? 28.545 -1.258 -22.622 1.00 93.81 92 TYR A CA 1
ATOM 737 C C . TYR A 1 92 ? 29.002 -1.709 -24.023 1.00 93.81 92 TYR A C 1
ATOM 739 O O . TYR A 1 92 ? 28.814 -2.868 -24.373 1.00 93.81 92 TYR A O 1
ATOM 747 N N . PRO A 1 93 ? 29.672 -0.853 -24.821 1.00 89.00 93 PRO A N 1
ATOM 748 C CA . PRO A 1 93 ? 29.992 0.554 -24.558 1.00 89.00 93 PRO A CA 1
ATOM 749 C C . PRO A 1 93 ? 28.828 1.505 -24.859 1.00 89.00 93 PRO A C 1
ATOM 751 O O . PRO A 1 93 ? 28.817 2.638 -24.379 1.00 89.00 93 PRO A O 1
ATOM 754 N N . LYS A 1 94 ? 27.849 1.056 -25.653 1.00 92.50 94 LYS A N 1
ATOM 755 C CA . LYS A 1 94 ? 26.701 1.851 -26.087 1.00 92.50 94 LYS A CA 1
ATOM 756 C C . LYS A 1 94 ? 25.408 1.131 -25.694 1.00 92.50 94 LYS A C 1
ATOM 758 O O . LYS A 1 94 ? 25.147 0.070 -26.252 1.00 92.50 94 LYS A O 1
ATOM 763 N N . PRO A 1 95 ? 24.595 1.697 -24.787 1.00 94.94 95 PRO A N 1
ATOM 764 C CA . PRO A 1 95 ? 23.349 1.065 -24.377 1.00 94.94 95 PRO A CA 1
ATOM 765 C C . PRO A 1 95 ? 22.302 1.105 -25.501 1.00 94.94 95 PRO A C 1
ATOM 767 O O . PRO A 1 95 ? 22.398 1.951 -26.405 1.00 94.94 95 PRO A O 1
ATOM 770 N N . PRO A 1 96 ? 21.255 0.263 -25.419 1.00 95.62 96 PRO A N 1
ATOM 771 C CA . PRO A 1 96 ? 20.115 0.341 -26.320 1.00 95.62 96 PRO A CA 1
ATOM 772 C C . PRO A 1 96 ? 19.482 1.735 -26.310 1.00 95.62 96 PRO A C 1
ATOM 774 O O . PRO A 1 96 ? 19.549 2.479 -25.322 1.00 95.62 96 PRO A O 1
ATOM 777 N N . LYS A 1 97 ? 18.843 2.105 -27.426 1.00 95.25 97 LYS A N 1
ATOM 778 C CA . LYS A 1 97 ? 18.129 3.384 -27.527 1.00 95.25 97 LYS A CA 1
ATOM 779 C C . LYS A 1 97 ? 17.133 3.498 -26.368 1.00 95.25 97 LYS A C 1
ATOM 781 O O . LYS A 1 97 ? 16.477 2.524 -26.027 1.00 95.25 97 LYS A O 1
ATOM 786 N N . ASN A 1 98 ? 17.046 4.686 -25.770 1.00 95.38 98 ASN A N 1
ATOM 787 C CA . ASN A 1 98 ? 16.157 5.001 -24.648 1.00 95.38 98 ASN A CA 1
ATOM 788 C C . ASN A 1 98 ? 16.383 4.209 -23.341 1.00 95.38 98 ASN A C 1
ATOM 790 O O . ASN A 1 98 ? 15.664 4.448 -22.380 1.00 95.38 98 ASN A O 1
ATOM 794 N N . ALA A 1 99 ? 17.408 3.356 -23.229 1.00 95.75 99 ALA A N 1
ATOM 795 C CA . ALA A 1 99 ? 17.702 2.622 -21.994 1.00 95.75 99 ALA A CA 1
ATOM 796 C C . ALA A 1 99 ? 18.486 3.481 -20.986 1.00 95.75 99 ALA A C 1
ATOM 798 O O . ALA A 1 99 ? 19.637 3.844 -21.240 1.00 95.75 99 ALA A O 1
ATOM 799 N N . SER A 1 100 ? 17.895 3.831 -19.843 1.00 94.81 100 SER A N 1
ATOM 800 C CA . SER A 1 100 ? 18.518 4.672 -18.809 1.00 94.81 100 SER A CA 1
ATOM 801 C C . SER A 1 100 ? 19.476 3.899 -17.906 1.00 94.81 100 SER A C 1
ATOM 803 O O . SER A 1 100 ? 20.583 4.384 -17.671 1.00 94.81 100 SER A O 1
ATOM 805 N N . LYS A 1 101 ? 19.072 2.706 -17.465 1.00 95.56 101 LYS A N 1
ATOM 806 C CA . LYS A 1 101 ? 19.850 1.748 -16.672 1.00 95.56 101 LYS A CA 1
ATOM 807 C C . LYS A 1 10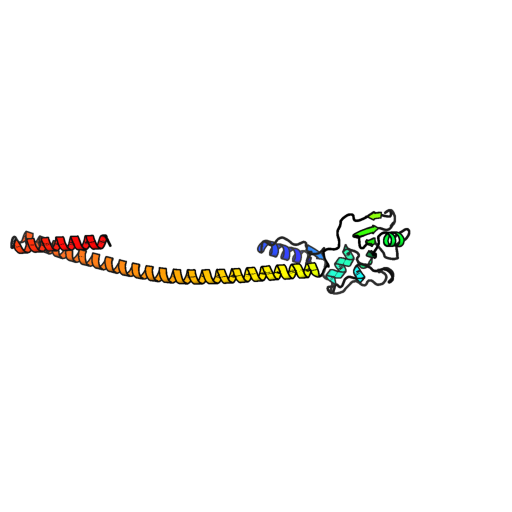1 ? 19.321 0.331 -16.900 1.00 95.56 101 LYS A C 1
ATOM 809 O O . LYS A 1 101 ? 18.270 0.155 -17.515 1.00 95.56 101 LYS A O 1
ATOM 814 N N . ALA A 1 102 ? 20.035 -0.663 -16.393 1.00 96.94 102 ALA A N 1
ATOM 815 C CA . ALA A 1 102 ? 19.578 -2.044 -16.354 1.00 96.94 102 ALA A CA 1
ATOM 816 C C . ALA A 1 102 ? 19.605 -2.582 -14.921 1.00 96.94 102 ALA A C 1
ATOM 818 O O . ALA A 1 102 ? 20.469 -2.195 -14.134 1.00 96.94 102 ALA A O 1
ATOM 819 N N . ILE A 1 103 ? 18.669 -3.471 -14.603 1.00 95.44 103 ILE A N 1
ATOM 820 C CA . ILE A 1 103 ? 18.598 -4.202 -13.338 1.00 95.44 103 ILE A CA 1
ATOM 821 C C . ILE A 1 103 ? 18.608 -5.694 -13.654 1.00 95.44 103 ILE A C 1
ATOM 823 O O . ILE A 1 103 ? 17.961 -6.138 -14.607 1.00 95.44 103 ILE A O 1
ATOM 827 N N . THR A 1 104 ? 19.362 -6.459 -12.872 1.00 93.75 104 THR A N 1
ATOM 828 C CA . THR A 1 104 ? 19.458 -7.911 -13.036 1.00 93.75 104 THR A CA 1
ATOM 829 C C . THR A 1 104 ? 18.595 -8.652 -12.018 1.00 93.75 104 THR A C 1
ATOM 831 O O . THR A 1 104 ? 18.163 -8.077 -11.018 1.00 93.75 104 THR A O 1
ATOM 834 N N . LEU A 1 105 ? 18.360 -9.950 -12.234 1.00 89.44 105 LEU A N 1
ATOM 835 C CA . LEU A 1 105 ? 17.662 -10.808 -11.267 1.00 89.44 105 LEU A CA 1
ATOM 836 C C . LEU A 1 105 ? 18.380 -10.867 -9.910 1.00 89.44 105 LEU A C 1
ATOM 838 O O . LEU A 1 105 ? 17.733 -10.980 -8.875 1.00 89.44 105 LEU A O 1
ATOM 842 N N . ALA A 1 106 ? 19.709 -10.734 -9.911 1.00 86.69 106 ALA A N 1
ATOM 843 C CA . ALA A 1 106 ? 20.525 -10.609 -8.705 1.00 86.69 106 ALA A CA 1
ATOM 844 C C . ALA A 1 106 ? 20.451 -9.208 -8.069 1.00 86.69 106 ALA A C 1
ATOM 846 O O . ALA A 1 106 ? 21.309 -8.870 -7.266 1.00 86.69 106 ALA A O 1
ATOM 847 N N . CYS A 1 107 ? 19.491 -8.372 -8.481 1.00 89.19 107 CYS A N 1
ATOM 848 C CA . CYS A 1 107 ? 19.312 -6.987 -8.049 1.00 89.19 107 CYS A CA 1
ATOM 849 C C . CYS A 1 107 ? 20.527 -6.072 -8.290 1.00 89.19 107 CYS A C 1
ATOM 851 O O . CYS A 1 107 ? 20.583 -4.968 -7.752 1.00 89.19 107 CYS A O 1
ATOM 853 N N . SER A 1 108 ? 21.468 -6.478 -9.150 1.00 92.19 108 SER A N 1
ATOM 854 C CA . SER A 1 108 ? 22.596 -5.629 -9.530 1.00 92.19 108 SER A CA 1
ATOM 855 C C . SER A 1 108 ? 22.150 -4.557 -10.522 1.00 92.19 108 SER A C 1
ATOM 857 O O . SER A 1 108 ? 21.332 -4.812 -11.409 1.00 92.19 108 SER A O 1
ATOM 859 N N . GLU A 1 109 ? 22.717 -3.358 -10.406 1.00 94.88 109 GLU A N 1
ATOM 860 C CA . GLU A 1 109 ? 22.415 -2.236 -11.293 1.00 94.88 109 GLU A CA 1
ATOM 861 C C . GLU A 1 109 ? 23.563 -1.958 -12.269 1.00 94.88 109 GLU A C 1
ATOM 863 O O . GLU A 1 109 ? 24.732 -1.847 -11.890 1.00 94.88 109 GLU A O 1
ATOM 868 N N . VAL A 1 110 ? 23.218 -1.769 -13.543 1.00 96.56 110 VAL A N 1
ATOM 869 C CA . VAL A 1 110 ? 24.148 -1.343 -14.593 1.00 96.56 110 VAL A CA 1
ATOM 870 C C . VAL A 1 110 ? 23.758 0.044 -15.085 1.00 96.56 110 VAL A C 1
ATOM 872 O O . VAL A 1 110 ? 22.695 0.234 -15.680 1.00 96.56 110 VAL A O 1
ATOM 875 N N . ASN A 1 111 ? 24.643 1.014 -14.880 1.00 96.00 111 ASN A N 1
ATOM 876 C CA . ASN A 1 111 ? 24.473 2.382 -15.348 1.00 96.00 111 ASN A CA 1
ATOM 877 C C . ASN A 1 111 ? 25.427 2.641 -16.529 1.00 96.00 111 ASN A C 1
ATOM 879 O O . ASN A 1 111 ? 26.649 2.555 -16.365 1.00 96.00 111 ASN A O 1
ATOM 883 N N . PRO A 1 112 ? 24.901 2.944 -17.731 1.00 94.56 112 PRO A N 1
ATOM 884 C CA . PRO A 1 112 ? 25.723 3.149 -18.915 1.00 94.56 112 PRO A CA 1
ATOM 885 C C . PRO A 1 112 ? 26.474 4.482 -18.845 1.00 94.56 112 PRO A C 1
ATOM 887 O O . PRO A 1 112 ? 26.037 5.426 -18.181 1.00 94.56 112 PRO A O 1
ATOM 890 N N . GLN A 1 113 ? 27.568 4.595 -19.600 1.00 92.00 113 GLN A N 1
ATOM 891 C CA . GLN A 1 113 ? 28.278 5.865 -19.742 1.00 92.00 113 GLN A CA 1
ATOM 892 C C . GLN A 1 113 ? 27.374 6.905 -20.423 1.00 92.00 113 GLN A C 1
ATOM 894 O O . GLN A 1 113 ? 26.794 6.649 -21.480 1.00 92.00 113 GLN A O 1
ATOM 899 N N . ARG A 1 114 ? 27.251 8.095 -19.824 1.00 86.88 114 ARG A N 1
ATOM 900 C CA . ARG A 1 114 ? 26.420 9.192 -20.348 1.00 86.88 114 ARG A CA 1
ATOM 901 C C . ARG A 1 114 ? 27.105 10.536 -20.131 1.00 86.88 114 ARG A C 1
ATOM 903 O O . ARG A 1 114 ? 27.183 11.023 -19.003 1.00 86.88 114 ARG A O 1
ATOM 910 N N . GLY A 1 115 ? 27.560 11.160 -21.218 1.00 87.25 115 GLY A N 1
ATOM 911 C CA . GLY A 1 115 ? 28.303 12.420 -21.149 1.00 87.25 115 GLY A CA 1
ATOM 912 C C . GLY A 1 115 ? 29.554 12.267 -20.281 1.00 87.25 115 GLY A C 1
ATOM 913 O O . GLY A 1 115 ? 30.384 11.403 -20.545 1.00 87.25 115 GLY A O 1
ATOM 914 N N . SER A 1 116 ? 29.659 13.071 -19.221 1.00 87.19 116 SER A N 1
ATOM 915 C CA . SER A 1 116 ? 30.753 13.000 -18.242 1.00 87.19 116 SER A CA 1
ATOM 916 C C . SER A 1 116 ? 30.612 11.875 -17.210 1.00 87.19 116 SER A C 1
ATOM 918 O O . SER A 1 116 ? 31.564 11.603 -16.482 1.00 87.19 116 SER A O 1
ATOM 920 N N . ARG A 1 117 ? 29.446 11.218 -17.111 1.00 87.50 117 ARG A N 1
ATOM 921 C CA . ARG A 1 117 ? 29.230 10.136 -16.142 1.00 87.50 117 ARG A CA 1
ATOM 922 C C . ARG A 1 117 ? 29.869 8.848 -16.660 1.00 87.50 117 ARG A C 1
ATOM 924 O O . ARG A 1 117 ? 29.457 8.394 -17.734 1.00 87.50 117 ARG A O 1
ATOM 931 N N . PRO A 1 118 ? 30.835 8.256 -15.934 1.00 92.56 118 PRO A N 1
ATOM 932 C CA . PRO A 1 118 ? 31.457 7.009 -16.348 1.00 92.56 118 PRO A CA 1
ATOM 933 C C . PRO A 1 118 ? 30.457 5.855 -16.265 1.00 92.56 118 PRO A C 1
ATOM 935 O O . PRO A 1 118 ? 29.453 5.925 -15.557 1.00 92.56 118 PRO A O 1
ATOM 938 N N . TYR A 1 119 ? 30.762 4.780 -16.984 1.00 95.75 119 TYR A N 1
ATOM 939 C CA . TYR A 1 119 ? 30.070 3.510 -16.819 1.00 95.75 119 TYR A CA 1
ATOM 940 C C . TYR A 1 119 ? 30.224 2.997 -15.378 1.00 95.75 119 TYR A C 1
ATOM 942 O O . TYR A 1 119 ? 31.323 3.044 -14.820 1.00 95.75 119 TYR A O 1
ATOM 950 N N . GLN A 1 120 ? 29.141 2.493 -14.783 1.00 95.50 120 GLN A N 1
ATOM 951 C CA . GLN A 1 120 ? 29.134 1.973 -13.416 1.00 95.50 120 GLN A CA 1
ATOM 952 C C . GLN A 1 120 ? 28.354 0.662 -13.337 1.00 95.50 120 GLN A C 1
ATOM 954 O O . GLN A 1 120 ? 27.246 0.546 -13.860 1.00 95.50 120 GLN A O 1
ATOM 959 N N . PHE A 1 121 ? 28.927 -0.310 -12.635 1.00 95.50 121 PHE A N 1
ATOM 960 C CA . PHE A 1 121 ? 28.273 -1.566 -12.301 1.00 95.50 121 PHE A CA 1
ATOM 961 C C . PHE A 1 121 ? 28.225 -1.708 -10.782 1.00 95.50 121 PHE A C 1
ATOM 963 O O . PHE A 1 121 ? 29.266 -1.834 -10.137 1.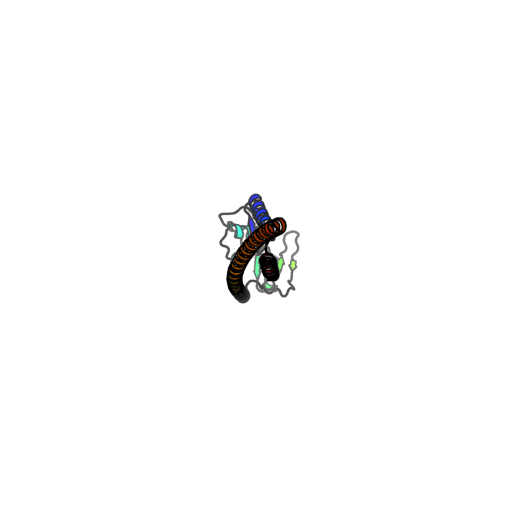00 95.50 121 PHE A O 1
ATOM 970 N N . PHE A 1 122 ? 27.019 -1.672 -10.227 1.00 92.81 122 PHE A N 1
ATOM 971 C CA . PHE A 1 122 ? 26.764 -1.860 -8.807 1.00 92.81 122 PHE A CA 1
ATOM 972 C C . PHE A 1 122 ? 26.276 -3.284 -8.602 1.00 92.81 122 PHE A C 1
ATOM 974 O O . PHE A 1 122 ? 25.107 -3.590 -8.833 1.00 92.81 122 PHE A O 1
ATOM 981 N N . ARG A 1 123 ? 27.195 -4.164 -8.203 1.00 88.00 123 ARG A N 1
ATOM 982 C CA . ARG A 1 123 ? 26.831 -5.517 -7.798 1.00 88.00 123 ARG A CA 1
ATOM 983 C C . ARG A 1 123 ? 26.053 -5.441 -6.491 1.00 88.00 123 ARG A C 1
ATOM 985 O O . ARG A 1 123 ? 26.563 -4.879 -5.520 1.00 88.00 123 ARG A O 1
ATOM 992 N N . ASP A 1 124 ? 24.863 -6.023 -6.463 1.00 81.50 124 ASP A N 1
ATOM 993 C CA . ASP A 1 124 ? 24.188 -6.251 -5.195 1.00 81.50 124 ASP A CA 1
ATOM 994 C C . ASP A 1 124 ? 24.794 -7.490 -4.522 1.00 81.50 124 ASP A C 1
ATOM 996 O O . ASP A 1 124 ? 25.004 -8.539 -5.133 1.00 81.50 124 ASP A O 1
ATOM 1000 N N . HIS A 1 125 ? 25.166 -7.316 -3.260 1.00 68.56 125 HIS A N 1
ATOM 1001 C CA . HIS A 1 125 ? 25.740 -8.354 -2.405 1.00 68.56 125 HIS A CA 1
ATOM 1002 C C . HIS A 1 125 ? 24.744 -8.835 -1.355 1.00 68.56 125 HIS A C 1
ATOM 1004 O O . HIS A 1 125 ? 25.056 -9.724 -0.560 1.00 68.56 125 HIS A O 1
ATOM 1010 N N . SER A 1 126 ? 23.563 -8.226 -1.307 1.00 65.06 126 SER A N 1
ATOM 1011 C CA . SER A 1 126 ? 22.510 -8.685 -0.435 1.00 65.06 126 SER A CA 1
ATOM 1012 C C . SER A 1 126 ? 21.948 -9.997 -0.992 1.00 65.06 126 SER A C 1
ATOM 1014 O O . SER A 1 126 ? 21.690 -10.131 -2.184 1.00 65.06 126 SER A O 1
ATOM 1016 N N . ASN A 1 127 ? 21.710 -10.987 -0.126 1.00 57.34 127 ASN A N 1
ATOM 1017 C CA . ASN A 1 127 ? 20.881 -12.154 -0.464 1.00 57.34 127 ASN A CA 1
ATOM 1018 C C . ASN A 1 127 ? 19.399 -11.736 -0.581 1.00 57.34 127 ASN A C 1
ATOM 1020 O O . ASN A 1 127 ? 18.496 -12.415 -0.079 1.00 57.34 127 ASN A O 1
ATOM 1024 N N . PHE A 1 128 ? 19.134 -10.560 -1.150 1.00 55.88 128 PHE A N 1
ATOM 1025 C CA . PHE A 1 128 ? 17.807 -10.077 -1.452 1.00 55.88 128 PHE A CA 1
ATOM 1026 C C . PHE A 1 128 ? 17.317 -10.839 -2.678 1.00 55.88 128 PHE A C 1
ATOM 1028 O O . PHE A 1 128 ? 17.318 -10.363 -3.804 1.00 55.88 128 PHE A O 1
ATOM 1035 N N . GLN A 1 129 ? 16.869 -12.070 -2.446 1.00 53.03 129 GLN A N 1
ATOM 1036 C CA . GLN A 1 129 ? 15.799 -12.601 -3.274 1.00 53.03 129 GLN A CA 1
ATOM 1037 C C . GLN A 1 129 ? 14.624 -11.642 -3.115 1.00 53.03 129 GLN A C 1
ATOM 1039 O O . GLN A 1 129 ? 14.330 -11.238 -1.985 1.00 53.03 129 GLN A O 1
ATOM 1044 N N . ALA A 1 130 ? 13.995 -11.252 -4.225 1.00 53.16 130 ALA A N 1
ATOM 1045 C CA . ALA A 1 130 ? 12.794 -10.430 -4.250 1.00 53.16 130 ALA A CA 1
ATOM 1046 C C . ALA A 1 130 ? 11.682 -11.108 -3.424 1.00 53.16 130 ALA A C 1
ATOM 1048 O O . ALA A 1 130 ? 10.806 -11.784 -3.948 1.00 53.16 130 ALA A O 1
ATOM 1049 N N . ARG A 1 131 ? 11.726 -10.929 -2.100 1.00 49.34 131 ARG A N 1
ATOM 1050 C CA . ARG A 1 131 ? 10.868 -11.576 -1.093 1.00 49.34 131 ARG A CA 1
ATOM 1051 C C . ARG A 1 131 ? 9.401 -11.157 -1.188 1.00 49.34 131 ARG A C 1
ATOM 1053 O O . ARG A 1 131 ? 8.587 -11.595 -0.390 1.00 49.34 131 ARG A O 1
ATOM 1060 N N . VAL A 1 132 ? 9.067 -10.278 -2.128 1.00 47.62 132 VAL A N 1
ATOM 1061 C CA . VAL A 1 132 ? 7.793 -9.556 -2.160 1.00 47.62 132 VAL A CA 1
ATOM 1062 C C . VAL A 1 132 ? 6.786 -10.173 -3.139 1.00 47.62 132 VAL A C 1
ATOM 1064 O O . VAL A 1 132 ? 5.634 -9.763 -3.135 1.00 47.62 132 VAL A O 1
ATOM 1067 N N . LEU A 1 133 ? 7.157 -11.184 -3.932 1.00 47.94 133 LEU A N 1
ATOM 1068 C CA . LEU A 1 133 ? 6.247 -11.802 -4.912 1.00 47.94 133 LEU A CA 1
ATOM 1069 C C . LEU A 1 133 ? 6.246 -13.335 -4.873 1.00 47.94 133 LEU A C 1
ATOM 1071 O O . LEU A 1 133 ? 5.922 -13.975 -5.868 1.00 47.94 133 LEU A O 1
ATOM 1075 N N . ASP A 1 134 ? 6.599 -13.942 -3.740 1.00 48.88 134 ASP A N 1
ATOM 1076 C CA . ASP A 1 134 ? 6.249 -15.347 -3.556 1.00 48.88 134 ASP A CA 1
ATOM 1077 C C . ASP A 1 134 ? 4.779 -15.414 -3.119 1.00 48.88 134 ASP A C 1
ATOM 1079 O O . ASP A 1 134 ? 4.412 -14.880 -2.066 1.00 48.88 134 ASP A O 1
ATOM 1083 N N . ASN A 1 135 ? 3.924 -16.061 -3.917 1.00 51.41 135 ASN A N 1
ATOM 1084 C CA . ASN A 1 135 ? 2.537 -16.359 -3.539 1.00 51.41 135 ASN A CA 1
ATOM 1085 C C . ASN A 1 135 ? 2.469 -17.042 -2.163 1.00 51.41 135 ASN A C 1
ATOM 1087 O O . ASN A 1 135 ? 1.484 -16.878 -1.444 1.00 51.41 135 ASN A O 1
ATOM 1091 N N . HIS A 1 136 ? 3.527 -17.755 -1.766 1.00 50.38 136 HIS A N 1
ATOM 1092 C CA . HIS A 1 136 ? 3.642 -18.363 -0.446 1.00 50.38 136 HIS A CA 1
ATOM 1093 C C . HIS A 1 136 ? 3.717 -17.334 0.694 1.00 50.38 136 HIS A C 1
ATOM 1095 O O . HIS A 1 136 ? 3.146 -17.564 1.756 1.00 50.38 136 HIS A O 1
ATOM 1101 N N . PHE A 1 137 ? 4.346 -16.173 0.479 1.00 47.56 137 PHE A N 1
ATOM 1102 C CA . PHE A 1 137 ? 4.417 -15.105 1.481 1.00 47.56 137 PHE A CA 1
ATOM 1103 C C . PHE A 1 137 ? 3.060 -14.411 1.660 1.00 47.56 137 PHE A C 1
ATOM 1105 O O . PHE A 1 137 ? 2.639 -14.163 2.786 1.00 47.56 137 PHE A O 1
ATOM 1112 N N . MET A 1 138 ? 2.325 -14.156 0.571 1.00 51.88 138 MET A N 1
ATOM 1113 C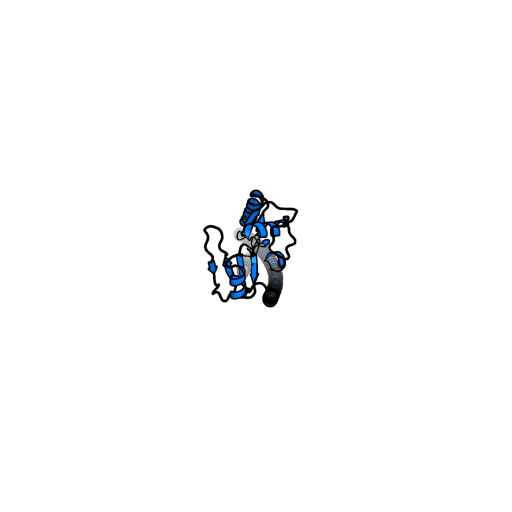 CA . MET A 1 138 ? 0.956 -13.624 0.661 1.00 51.88 138 MET A CA 1
ATOM 1114 C C . MET A 1 138 ? -0.014 -14.635 1.286 1.00 51.88 138 MET A C 1
ATOM 1116 O O . MET A 1 138 ? -0.814 -14.258 2.137 1.00 51.88 138 MET A O 1
ATOM 1120 N N . ALA A 1 139 ? 0.086 -15.919 0.929 1.00 58.53 139 ALA A N 1
ATOM 1121 C CA . ALA A 1 139 ? -0.745 -16.976 1.506 1.00 58.53 139 ALA A CA 1
ATOM 1122 C C . ALA A 1 139 ? -0.446 -17.218 2.997 1.00 58.53 139 ALA A C 1
ATOM 1124 O O . ALA A 1 139 ? -1.377 -17.388 3.780 1.00 58.53 139 ALA A O 1
ATOM 1125 N N . SER A 1 140 ? 0.830 -17.177 3.402 1.00 60.72 140 SER A N 1
ATOM 1126 C CA . SER A 1 140 ? 1.243 -17.225 4.813 1.00 60.72 140 SER A CA 1
ATOM 1127 C C . SER A 1 140 ? 0.647 -16.057 5.588 1.00 60.72 140 SER A C 1
ATOM 1129 O O . SER A 1 140 ? -0.033 -16.275 6.581 1.00 60.72 140 SER A O 1
ATOM 1131 N N . ASN A 1 141 ? 0.812 -14.828 5.089 1.00 64.62 141 ASN A N 1
ATOM 1132 C CA . ASN A 1 141 ? 0.284 -13.644 5.762 1.00 64.62 141 ASN A CA 1
ATOM 1133 C C . ASN A 1 141 ? -1.250 -13.639 5.823 1.00 64.62 141 ASN A C 1
ATOM 1135 O O . ASN A 1 141 ? -1.807 -13.172 6.809 1.00 64.62 141 ASN A O 1
ATOM 1139 N N . LEU A 1 142 ? -1.944 -14.160 4.804 1.00 69.81 142 LEU A N 1
ATOM 1140 C CA . LEU A 1 142 ? -3.401 -14.306 4.835 1.00 69.81 142 LEU A CA 1
ATOM 1141 C C . LEU A 1 142 ? -3.853 -15.341 5.867 1.00 69.81 142 LEU A C 1
ATOM 1143 O O . LEU A 1 142 ? -4.819 -15.088 6.580 1.00 69.81 142 LEU A O 1
ATOM 1147 N N . ASN A 1 143 ? -3.160 -16.475 5.983 1.00 77.75 143 ASN A N 1
ATOM 1148 C CA . ASN A 1 143 ? -3.463 -17.475 7.007 1.00 77.75 143 ASN A CA 1
ATOM 1149 C C . ASN A 1 143 ? -3.177 -16.947 8.415 1.00 77.75 143 ASN A C 1
ATOM 1151 O O . ASN A 1 143 ? -4.025 -17.092 9.291 1.00 77.75 143 ASN A O 1
ATOM 1155 N N . ASP A 1 144 ? -2.044 -16.272 8.614 1.00 78.31 144 ASP A N 1
ATOM 1156 C CA . ASP A 1 144 ? -1.691 -15.642 9.888 1.00 78.31 144 ASP A CA 1
ATOM 1157 C C . ASP A 1 144 ? -2.708 -14.553 10.262 1.00 78.31 144 ASP A C 1
ATOM 1159 O O . ASP A 1 144 ? -3.136 -14.454 11.413 1.00 78.31 144 ASP A O 1
ATOM 1163 N N . PHE A 1 145 ? -3.155 -13.761 9.282 1.00 75.94 145 PHE A N 1
ATOM 1164 C CA . PHE A 1 145 ? -4.177 -12.737 9.482 1.00 75.94 145 PHE A CA 1
ATOM 1165 C C . PHE A 1 145 ? -5.546 -13.347 9.803 1.00 75.94 145 PHE A C 1
ATOM 1167 O O . PHE A 1 145 ? -6.199 -12.910 10.747 1.00 75.94 145 PHE A O 1
ATOM 1174 N N . ASN A 1 146 ? -5.964 -14.390 9.080 1.00 84.06 146 ASN A N 1
ATOM 1175 C CA . ASN A 1 146 ? -7.196 -15.125 9.371 1.00 84.06 146 ASN A CA 1
ATOM 1176 C C . ASN A 1 146 ? -7.155 -15.742 10.773 1.00 84.06 146 ASN A C 1
ATOM 1178 O O . ASN A 1 146 ? -8.128 -15.637 11.514 1.00 84.06 146 ASN A O 1
ATOM 1182 N N . GLN A 1 147 ? -6.013 -16.301 11.179 1.00 88.25 147 GLN A N 1
ATOM 1183 C CA . GLN A 1 147 ? -5.828 -16.858 12.515 1.00 88.25 147 GLN A CA 1
ATOM 1184 C C . GLN A 1 147 ? -5.908 -15.775 13.603 1.00 88.25 147 GLN A C 1
ATOM 1186 O O . GLN A 1 147 ? -6.548 -15.981 14.635 1.00 88.25 147 GLN A O 1
ATOM 1191 N N . GLN A 1 148 ? -5.311 -14.599 13.382 1.00 84.88 148 GLN A N 1
ATOM 1192 C CA . GLN A 1 148 ? -5.446 -13.454 14.294 1.00 84.88 148 GLN A CA 1
ATOM 1193 C C . GLN A 1 148 ? -6.892 -12.951 14.381 1.00 84.88 148 GLN A C 1
ATOM 1195 O O . GLN A 1 148 ? -7.355 -12.555 15.455 1.00 84.88 148 GLN A O 1
ATOM 1200 N N . LEU A 1 149 ? -7.616 -12.981 13.263 1.00 88.19 149 LEU A N 1
ATOM 1201 C CA . LEU A 1 149 ? -9.008 -12.558 13.183 1.00 88.19 149 LEU A CA 1
ATOM 1202 C C . LEU A 1 149 ? -9.925 -13.538 13.931 1.00 88.19 149 LEU A C 1
ATOM 1204 O O . LEU A 1 149 ? -10.766 -13.102 14.716 1.00 88.19 149 LEU A O 1
ATOM 1208 N N . GLU A 1 150 ? -9.703 -14.846 13.787 1.00 92.94 150 GLU A N 1
ATOM 1209 C CA . GLU A 1 150 ? -10.386 -15.889 14.565 1.00 92.94 150 GLU A CA 1
ATOM 1210 C C . GLU A 1 150 ? -10.108 -15.766 16.068 1.00 92.94 150 GLU A C 1
ATOM 1212 O O . GLU A 1 150 ? -11.042 -15.790 16.870 1.00 92.94 150 GLU A O 1
ATOM 1217 N N . GLN A 1 151 ? -8.848 -15.556 16.464 1.00 91.31 151 GLN A N 1
ATOM 1218 C CA . GLN A 1 151 ? -8.488 -15.334 17.869 1.00 91.31 151 GLN A CA 1
ATOM 1219 C C . GLN A 1 151 ? -9.180 -14.095 18.446 1.00 91.31 151 GLN A C 1
ATOM 1221 O O . GLN A 1 151 ? -9.678 -14.131 19.571 1.00 91.31 151 GLN A O 1
ATOM 1226 N N . SER A 1 152 ? -9.246 -13.010 17.674 1.00 87.19 152 SER A N 1
ATOM 1227 C CA . SER A 1 152 ? -9.911 -11.773 18.093 1.00 87.19 152 SER A CA 1
ATOM 1228 C C . SER A 1 152 ? -11.427 -11.955 18.235 1.00 87.19 152 SER A C 1
ATOM 1230 O O . SER A 1 152 ? -12.023 -11.454 19.190 1.00 87.19 152 SER A O 1
ATOM 1232 N N . LEU A 1 153 ? -12.062 -12.710 17.330 1.00 93.75 153 LEU A N 1
ATOM 1233 C CA . LEU A 1 153 ? -13.485 -13.054 17.430 1.00 93.75 153 LEU A CA 1
ATOM 1234 C C . LEU A 1 153 ? -13.782 -13.906 18.667 1.00 93.75 153 LEU A C 1
ATOM 1236 O O . LEU A 1 153 ? -14.774 -13.664 19.356 1.00 93.75 153 LEU A O 1
ATOM 1240 N N . GLU A 1 154 ? -12.921 -14.873 18.975 1.00 94.38 154 GLU A N 1
ATOM 1241 C CA . GLU A 1 154 ? -13.084 -15.724 20.152 1.00 94.38 154 GLU A CA 1
ATOM 1242 C C . GLU A 1 154 ? -12.901 -14.928 21.453 1.00 94.38 154 GLU A C 1
ATOM 1244 O O . GLU A 1 154 ? -13.689 -15.063 22.391 1.00 94.38 154 GLU A O 1
ATOM 1249 N N . GLN A 1 155 ? -11.931 -14.009 21.493 1.00 93.00 155 GLN A N 1
ATOM 1250 C CA . GLN A 1 155 ? -11.766 -13.079 22.613 1.00 93.00 155 GLN A CA 1
ATOM 1251 C C . GLN A 1 155 ? -13.003 -12.196 22.817 1.00 93.00 155 GLN A C 1
ATOM 1253 O O . GLN A 1 155 ? -13.450 -12.029 23.954 1.00 93.00 155 GLN A O 1
ATOM 1258 N N . LEU A 1 156 ? -13.590 -11.670 21.736 1.00 92.75 156 LEU A N 1
ATOM 1259 C CA . LEU A 1 156 ? -14.826 -10.884 21.803 1.00 92.75 156 LEU A CA 1
ATOM 1260 C C . LEU A 1 156 ? -15.997 -11.704 22.356 1.00 92.75 156 LEU A C 1
ATOM 1262 O O . LEU A 1 156 ? -16.745 -11.202 23.198 1.00 92.75 156 LEU A O 1
ATOM 1266 N N . ARG A 1 157 ? -16.137 -12.972 21.947 1.00 94.56 157 ARG A N 1
ATOM 1267 C CA . ARG A 1 157 ? -17.160 -13.880 22.493 1.00 94.56 157 ARG A CA 1
ATOM 1268 C C . ARG A 1 157 ? -16.979 -14.091 23.992 1.00 94.56 157 ARG A C 1
ATOM 1270 O O . ARG A 1 157 ? -17.913 -13.838 24.750 1.00 94.56 157 ARG A O 1
ATOM 1277 N N . GLN A 1 158 ? -15.770 -14.430 24.435 1.00 93.81 158 GLN A N 1
ATOM 1278 C CA . GLN A 1 158 ? -15.475 -14.627 25.859 1.00 93.81 158 GLN A CA 1
ATOM 1279 C C . GLN A 1 158 ? -15.713 -13.359 26.691 1.00 93.81 158 GLN A C 1
ATOM 1281 O O . GLN A 1 158 ? -16.191 -13.427 27.823 1.00 93.81 158 GLN A O 1
ATOM 1286 N N . GLN A 1 159 ? -15.384 -12.182 26.152 1.00 92.12 159 GLN A N 1
ATOM 1287 C CA . GLN A 1 159 ? -15.678 -10.915 26.821 1.00 92.12 159 GLN A CA 1
ATOM 1288 C C . GLN A 1 159 ? -17.183 -10.654 26.910 1.00 92.12 159 GLN A C 1
ATOM 1290 O O . GLN A 1 159 ? -17.649 -10.208 27.958 1.00 92.12 159 GLN A O 1
ATOM 1295 N N . SER A 1 160 ? -17.946 -10.965 25.860 1.00 94.06 160 SER A N 1
ATOM 1296 C CA . SER A 1 160 ? -19.403 -10.804 25.869 1.00 94.06 160 SER A CA 1
ATOM 1297 C C . SER A 1 160 ? -20.078 -11.679 26.932 1.00 94.06 160 SER A C 1
ATOM 1299 O O . SER A 1 160 ? -20.940 -11.192 27.663 1.00 94.06 160 SER A O 1
ATOM 1301 N N . GLU A 1 161 ? -19.619 -12.920 27.110 1.00 94.19 161 GLU A N 1
ATOM 1302 C CA . GLU A 1 161 ? -20.126 -13.822 28.150 1.00 94.19 161 GLU A CA 1
ATOM 1303 C C . GLU A 1 161 ? -19.823 -13.295 29.557 1.00 94.19 161 GLU A C 1
ATOM 1305 O O . GLU A 1 161 ? -20.719 -13.223 30.399 1.00 94.19 161 GLU A O 1
ATOM 1310 N N . LYS A 1 162 ? -18.591 -12.825 29.800 1.00 94.06 162 LYS A N 1
ATOM 1311 C CA . LYS A 1 162 ? -18.203 -12.222 31.088 1.00 94.06 162 LYS A CA 1
ATOM 1312 C C . LYS A 1 162 ? -19.024 -10.979 31.426 1.00 94.06 162 LYS A C 1
ATOM 1314 O O . LYS A 1 162 ? -19.363 -10.759 32.590 1.00 94.06 162 LYS A O 1
ATOM 1319 N N . VAL A 1 163 ? -19.341 -10.153 30.428 1.00 94.94 163 VAL A N 1
ATOM 1320 C CA . VAL A 1 163 ? -20.208 -8.980 30.613 1.00 94.94 163 VAL A CA 1
ATOM 1321 C C . VAL A 1 163 ? -21.618 -9.417 31.011 1.00 94.94 163 VAL A C 1
ATOM 1323 O O . VAL A 1 163 ? -22.191 -8.842 31.939 1.00 94.94 163 VAL A O 1
ATOM 1326 N N . GLU A 1 164 ? -22.158 -10.456 30.377 1.00 94.31 164 GLU A N 1
ATOM 1327 C CA . GLU A 1 164 ? -23.501 -10.952 30.678 1.00 94.31 164 GLU A CA 1
ATOM 1328 C C . GLU A 1 164 ? -23.582 -11.602 32.073 1.00 94.31 164 GLU A C 1
ATOM 1330 O O . GLU A 1 164 ? -24.537 -11.368 32.819 1.00 94.31 164 GLU A O 1
ATOM 1335 N N . GLU A 1 165 ? -22.555 -12.349 32.487 1.00 94.19 165 GLU A N 1
ATOM 1336 C CA . GLU A 1 165 ? -22.442 -12.879 33.853 1.00 94.19 165 GLU A CA 1
ATOM 1337 C C . GLU A 1 165 ? -22.345 -11.764 34.898 1.00 94.19 165 GLU A C 1
ATOM 1339 O O . GLU A 1 165 ? -23.069 -11.774 35.900 1.00 94.19 165 GLU A O 1
ATOM 1344 N N . SER A 1 166 ? -21.498 -10.762 34.643 1.00 91.75 166 SER A N 1
ATOM 1345 C CA . SER A 1 166 ? -21.364 -9.588 35.507 1.00 91.75 166 SER A CA 1
ATOM 1346 C C . SER A 1 166 ? -22.708 -8.873 35.668 1.00 91.75 166 SER A C 1
ATOM 1348 O O . SER A 1 166 ? -23.130 -8.590 36.791 1.00 91.75 166 SER A O 1
ATOM 1350 N N . LYS A 1 167 ? -23.458 -8.696 34.575 1.00 94.06 167 LYS A N 1
ATOM 1351 C CA . LYS A 1 167 ? -24.800 -8.102 34.585 1.00 94.06 167 LYS A CA 1
ATOM 1352 C C . LYS A 1 167 ? -25.792 -8.898 35.439 1.00 94.06 167 LYS A C 1
ATOM 1354 O O . LYS A 1 167 ? -26.505 -8.304 36.249 1.00 94.06 167 LYS A O 1
ATOM 1359 N N . ARG A 1 168 ? -25.812 -10.232 35.327 1.00 93.56 168 ARG A N 1
ATOM 1360 C CA . ARG A 1 168 ? -26.659 -11.102 36.173 1.00 93.56 168 ARG A CA 1
ATOM 1361 C C . ARG A 1 168 ? -26.291 -10.992 37.654 1.00 93.56 168 ARG A C 1
ATOM 1363 O O . ARG A 1 168 ? -27.172 -10.915 38.516 1.00 93.56 168 ARG A O 1
ATOM 1370 N N . SER A 1 169 ? -24.994 -10.953 37.962 1.00 93.25 169 SER A N 1
ATOM 1371 C CA . SER A 1 169 ? -24.523 -10.790 39.341 1.00 93.25 169 SER A CA 1
ATOM 1372 C C . SER A 1 169 ? -24.936 -9.433 39.922 1.00 93.25 169 SER A C 1
ATOM 1374 O O . SER A 1 169 ? -25.433 -9.374 41.050 1.00 93.25 169 SER A O 1
ATOM 1376 N N . PHE A 1 170 ? -24.841 -8.367 39.121 1.00 93.38 170 PHE A N 1
ATOM 1377 C CA . PHE A 1 170 ? -25.242 -7.017 39.497 1.00 93.38 170 PHE A CA 1
ATOM 1378 C C . PHE A 1 170 ? -26.741 -6.936 39.798 1.00 93.38 170 PHE A C 1
ATOM 1380 O O . PHE A 1 170 ? -27.117 -6.443 40.857 1.00 93.38 170 PHE A O 1
ATOM 1387 N N . GLN A 1 171 ? -27.593 -7.513 38.945 1.00 93.62 171 GLN A N 1
ATOM 1388 C CA . GLN A 1 171 ? -29.043 -7.587 39.185 1.00 93.62 171 GLN A CA 1
ATOM 1389 C C . GLN A 1 171 ? -29.381 -8.319 40.493 1.00 93.62 171 GLN A C 1
ATOM 1391 O O . GLN A 1 171 ? -30.262 -7.910 41.250 1.00 93.62 171 GLN A O 1
ATOM 1396 N N . THR A 1 172 ? -28.651 -9.392 40.802 1.00 93.88 172 THR A N 1
ATOM 1397 C CA . THR A 1 172 ? -28.855 -10.152 42.044 1.00 93.88 172 THR A CA 1
ATOM 1398 C C . THR A 1 172 ? -28.442 -9.337 43.275 1.00 93.88 172 THR A C 1
ATOM 1400 O O . THR A 1 172 ? -29.125 -9.355 44.302 1.00 93.88 172 THR A O 1
ATOM 1403 N N . LEU A 1 173 ? -27.324 -8.613 43.183 1.00 92.50 173 LEU A N 1
ATOM 1404 C CA . LEU A 1 173 ? -26.859 -7.678 44.209 1.00 92.50 173 LEU A CA 1
ATOM 1405 C C . LEU A 1 173 ? -27.845 -6.528 44.415 1.00 92.50 173 LEU A C 1
ATOM 1407 O O . LEU A 1 173 ? -28.144 -6.185 45.557 1.00 92.50 173 LEU A O 1
ATOM 1411 N N . GLU A 1 174 ? -28.399 -5.987 43.336 1.00 94.00 174 GLU A N 1
ATOM 1412 C CA . GLU A 1 174 ? -29.401 -4.924 43.368 1.00 94.00 174 GLU A CA 1
ATOM 1413 C C . GLU A 1 174 ? -30.681 -5.381 44.086 1.00 94.00 174 GLU A C 1
ATOM 1415 O O . GLU A 1 174 ? -31.178 -4.694 44.982 1.00 94.00 174 GLU A O 1
ATOM 1420 N N . PHE A 1 175 ? -31.161 -6.597 43.798 1.00 92.88 175 PHE A N 1
ATOM 1421 C CA . PHE A 1 175 ? -32.299 -7.186 44.509 1.00 92.88 175 PHE A CA 1
ATOM 1422 C C . PHE A 1 175 ? -32.015 -7.374 46.009 1.00 92.88 175 PHE A C 1
ATOM 1424 O O . PHE A 1 175 ? -32.856 -7.067 46.859 1.00 92.88 175 PHE A O 1
ATOM 1431 N N . LYS A 1 176 ? -30.813 -7.842 46.369 1.00 94.19 176 LYS A N 1
ATOM 1432 C CA . LYS A 1 176 ? -30.393 -7.967 47.777 1.00 94.19 176 LYS A CA 1
ATOM 1433 C C . LYS A 1 176 ? -30.314 -6.607 48.472 1.00 94.19 176 LYS A C 1
ATOM 1435 O O . LYS A 1 176 ? -30.778 -6.487 49.604 1.00 94.19 176 LYS A O 1
ATOM 1440 N N . LEU A 1 177 ? -29.774 -5.590 47.801 1.00 93.19 177 LEU A N 1
ATOM 1441 C CA . LEU A 1 177 ? -29.674 -4.226 48.321 1.00 93.19 177 LEU A CA 1
ATOM 1442 C C . LEU A 1 177 ? -31.063 -3.648 48.617 1.00 93.19 177 LEU A C 1
ATOM 1444 O O . LEU A 1 177 ? -31.276 -3.087 49.691 1.00 93.19 177 LEU A O 1
ATOM 1448 N N . ASN A 1 178 ? -32.020 -3.828 47.705 1.00 93.31 178 ASN A N 1
ATOM 1449 C CA . ASN A 1 178 ? -33.393 -3.360 47.895 1.00 93.31 178 ASN A CA 1
ATOM 1450 C C . ASN A 1 178 ? -34.091 -4.076 49.059 1.00 93.31 178 ASN A C 1
ATOM 1452 O O . ASN A 1 178 ? -34.706 -3.414 49.895 1.00 93.31 178 ASN A O 1
ATOM 1456 N N . ASN A 1 179 ? -33.914 -5.393 49.195 1.00 93.31 179 ASN A N 1
ATOM 1457 C CA . ASN A 1 179 ? -34.429 -6.132 50.352 1.00 93.31 179 ASN A CA 1
ATOM 1458 C C . ASN A 1 179 ? -33.814 -5.657 51.676 1.00 93.31 179 ASN A C 1
ATOM 1460 O O . ASN A 1 179 ? -34.522 -5.528 52.673 1.00 93.31 179 ASN A O 1
ATOM 1464 N N . LEU A 1 180 ? -32.506 -5.381 51.707 1.00 90.88 180 LEU A N 1
ATOM 1465 C CA . LEU A 1 180 ? -31.844 -4.843 52.899 1.00 90.88 180 LEU A CA 1
ATOM 1466 C C . LEU A 1 180 ? -32.343 -3.438 53.243 1.00 90.88 180 LEU A C 1
ATOM 1468 O O . LEU A 1 180 ? -32.586 -3.157 54.413 1.00 90.88 180 LEU A O 1
ATOM 1472 N N . ARG A 1 181 ? -32.559 -2.576 52.241 1.00 92.25 181 ARG A N 1
ATOM 1473 C CA . ARG A 1 181 ? -33.167 -1.252 52.441 1.00 92.25 181 ARG A CA 1
ATOM 1474 C C . ARG A 1 181 ? -34.570 -1.361 53.034 1.00 92.25 181 ARG A C 1
ATOM 1476 O O . ARG A 1 181 ? -34.863 -0.643 53.981 1.00 92.25 181 ARG A O 1
ATOM 1483 N N . GLN A 1 182 ? -35.397 -2.279 52.533 1.00 92.62 182 GLN A N 1
ATOM 1484 C CA . GLN A 1 182 ? -36.746 -2.506 53.059 1.00 92.62 182 GLN A CA 1
ATOM 1485 C C . GLN A 1 182 ? -36.728 -3.060 54.489 1.00 92.62 182 GLN A C 1
ATOM 1487 O O . GLN A 1 182 ? -37.523 -2.647 55.330 1.00 92.62 182 GLN A O 1
ATOM 1492 N N . LYS A 1 183 ? -35.805 -3.980 54.793 1.00 91.44 183 LYS A N 1
ATOM 1493 C CA . LYS A 1 183 ? -35.624 -4.475 56.163 1.00 91.44 183 LYS A CA 1
ATOM 1494 C C . LYS A 1 183 ? -35.197 -3.356 57.103 1.00 91.44 183 LYS A C 1
ATOM 1496 O O . LYS A 1 183 ? -35.782 -3.244 58.171 1.00 91.44 183 LYS A O 1
ATOM 1501 N N . LYS A 1 184 ? -34.243 -2.518 56.683 1.00 91.69 184 LYS A N 1
ATOM 1502 C CA . LYS A 1 184 ? -33.774 -1.358 57.450 1.00 91.69 184 LYS A CA 1
ATOM 1503 C C . LYS A 1 184 ? -34.917 -0.391 57.767 1.00 91.69 184 LYS A C 1
ATOM 1505 O O . LYS A 1 184 ? -35.080 -0.017 58.922 1.00 91.69 184 LYS A O 1
ATOM 1510 N N . THR A 1 185 ? -35.734 -0.022 56.780 1.00 91.62 185 THR A N 1
ATOM 1511 C CA . THR A 1 185 ? -36.880 0.867 57.028 1.00 91.62 185 THR A CA 1
ATOM 1512 C C . THR A 1 185 ? -37.917 0.222 57.949 1.00 91.62 185 THR A C 1
ATOM 1514 O O . THR A 1 185 ? -38.511 0.903 58.782 1.00 91.62 185 THR A O 1
ATOM 1517 N N . GLN A 1 186 ? -38.109 -1.098 57.867 1.00 89.88 186 GLN A N 1
ATOM 1518 C CA . GLN A 1 186 ? -39.005 -1.821 58.770 1.00 89.88 186 GLN A CA 1
ATOM 1519 C C . GLN A 1 186 ? -38.477 -1.876 60.213 1.00 89.88 186 GLN A C 1
ATOM 1521 O O . GLN A 1 186 ? -39.264 -1.724 61.150 1.00 89.88 186 GLN A O 1
ATOM 1526 N N . THR A 1 187 ? -37.173 -2.089 60.421 1.00 88.19 187 THR A N 1
ATOM 1527 C CA . THR A 1 187 ? -36.572 -2.024 61.761 1.00 88.19 187 THR A CA 1
ATOM 1528 C C . THR A 1 187 ? -36.593 -0.610 62.318 1.00 88.19 187 THR A C 1
ATOM 1530 O O . THR A 1 187 ? -36.946 -0.457 63.481 1.00 88.19 187 THR A O 1
ATOM 1533 N N . GLU A 1 188 ? -36.320 0.418 61.510 1.00 90.12 188 GLU A N 1
ATOM 1534 C CA . GLU A 1 188 ? -36.447 1.826 61.918 1.00 90.12 188 GLU A CA 1
ATOM 1535 C C . GLU A 1 188 ? -37.879 2.156 62.368 1.00 90.12 188 GLU A C 1
ATOM 1537 O O . GLU A 1 188 ? -38.068 2.723 63.443 1.00 90.12 188 GLU A O 1
ATOM 1542 N N . ALA A 1 189 ? -38.900 1.719 61.621 1.00 88.56 189 ALA A N 1
ATOM 1543 C CA . ALA A 1 189 ? -40.300 1.905 62.008 1.00 88.56 189 ALA A CA 1
ATOM 1544 C C . ALA A 1 189 ? -40.654 1.185 63.323 1.00 88.56 189 ALA A C 1
ATOM 1546 O O . ALA A 1 189 ? -41.333 1.751 64.179 1.00 88.56 189 ALA A O 1
ATOM 1547 N N . ARG A 1 190 ? -40.167 -0.049 63.519 1.00 87.81 190 ARG A N 1
ATOM 1548 C CA . ARG A 1 190 ? -40.344 -0.782 64.787 1.00 87.81 190 ARG A CA 1
ATOM 1549 C C . ARG A 1 190 ? -39.663 -0.080 65.958 1.00 87.81 190 ARG A C 1
ATOM 1551 O O . ARG A 1 190 ? -40.222 -0.054 67.050 1.00 87.81 190 ARG A O 1
ATOM 1558 N N . LEU A 1 191 ? -38.470 0.468 65.738 1.00 89.00 191 LEU A N 1
ATOM 1559 C CA . LEU A 1 191 ? -37.702 1.176 66.760 1.00 89.00 191 LEU A CA 1
ATOM 1560 C C . LEU A 1 191 ? -38.426 2.464 67.175 1.00 89.00 191 LEU A C 1
ATOM 1562 O O . LEU A 1 191 ? -38.561 2.727 68.366 1.00 89.00 191 LEU A O 1
ATOM 1566 N N . ASN A 1 192 ? -38.983 3.201 66.211 1.00 88.75 192 ASN A N 1
ATOM 1567 C CA . ASN A 1 192 ? -39.808 4.376 66.488 1.00 88.75 192 ASN A CA 1
ATOM 1568 C C . ASN A 1 192 ? -41.064 4.020 67.296 1.00 88.75 192 ASN A C 1
ATOM 1570 O O . ASN A 1 192 ? -41.296 4.632 68.333 1.00 88.75 192 ASN A O 1
ATOM 1574 N N . GLY A 1 193 ? -41.804 2.974 66.910 1.00 87.62 193 GLY A N 1
ATOM 1575 C CA . GLY A 1 193 ? -42.984 2.540 67.669 1.00 87.62 193 GLY A CA 1
ATOM 1576 C C . GLY A 1 193 ? -42.661 2.066 69.095 1.00 87.62 193 GLY A C 1
ATOM 1577 O O . GLY A 1 193 ? -43.423 2.318 70.025 1.00 87.62 193 GLY A O 1
ATOM 1578 N N . LEU A 1 194 ? -41.509 1.416 69.307 1.00 85.31 194 LEU A N 1
ATOM 1579 C CA . LEU A 1 194 ? -41.043 1.059 70.655 1.00 85.31 194 LEU A CA 1
ATOM 1580 C C . LEU A 1 194 ? -40.671 2.294 71.486 1.00 85.31 194 LEU A C 1
ATOM 1582 O O . LEU A 1 194 ? -40.942 2.312 72.685 1.00 85.31 194 LEU A O 1
ATOM 1586 N N . ASN A 1 195 ? -40.073 3.315 70.867 1.00 85.50 195 ASN A N 1
ATOM 1587 C CA . ASN A 1 195 ? -39.753 4.574 71.539 1.00 85.50 195 ASN A CA 1
ATOM 1588 C 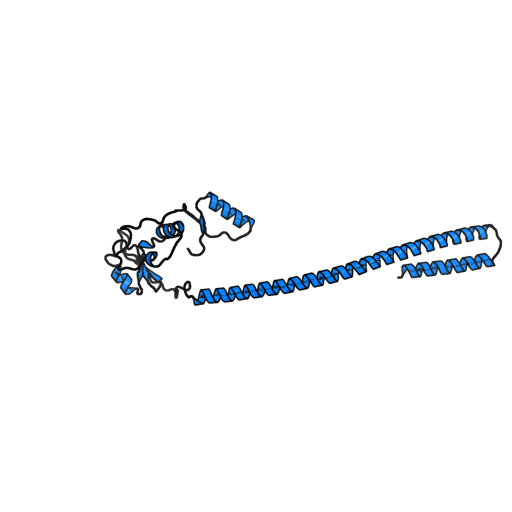C . ASN A 1 195 ? -41.014 5.344 71.943 1.00 85.50 195 ASN A C 1
ATOM 1590 O O . ASN A 1 195 ? -41.072 5.845 73.062 1.00 85.50 195 ASN A O 1
ATOM 1594 N N . GLU A 1 196 ? -42.028 5.394 71.078 1.00 88.56 196 GLU A N 1
ATOM 1595 C CA . GLU A 1 196 ? -43.334 5.985 71.398 1.00 88.56 196 GLU A CA 1
ATOM 1596 C C . GLU A 1 196 ? -43.987 5.252 72.573 1.00 88.56 196 GLU A C 1
ATOM 1598 O O . GLU A 1 196 ? -44.326 5.870 73.578 1.00 88.56 196 GLU A O 1
ATOM 1603 N N . ARG A 1 197 ? -44.043 3.914 72.514 1.00 84.38 197 ARG A N 1
ATOM 1604 C CA . ARG A 1 197 ? -44.586 3.084 73.599 1.00 84.38 197 ARG A CA 1
ATOM 1605 C C . ARG A 1 197 ? -43.845 3.284 74.919 1.00 84.38 197 ARG A C 1
ATOM 1607 O O . ARG A 1 197 ? -44.450 3.276 75.985 1.00 84.38 197 ARG A O 1
ATOM 1614 N N . LYS A 1 198 ? -42.522 3.429 74.858 1.00 82.75 198 LYS A N 1
ATOM 1615 C CA . LYS A 1 198 ? -41.694 3.719 76.027 1.00 82.75 198 LYS A CA 1
ATOM 1616 C C . LYS A 1 198 ? -42.047 5.082 76.621 1.00 82.75 198 LYS A C 1
ATOM 1618 O O . LYS A 1 198 ? -42.174 5.165 77.836 1.00 82.75 198 LYS A O 1
ATOM 1623 N N . TYR A 1 199 ? -42.234 6.102 75.785 1.00 84.88 199 TYR A N 1
ATOM 1624 C CA . TYR A 1 199 ? -42.624 7.438 76.231 1.00 84.88 199 TYR A CA 1
ATOM 1625 C C . TYR A 1 199 ? -44.010 7.432 76.891 1.00 84.88 199 TYR A C 1
ATOM 1627 O O . TYR A 1 199 ? -44.158 7.979 77.978 1.00 84.88 199 TYR A O 1
ATOM 1635 N N . GLU A 1 200 ? -44.991 6.734 76.301 1.00 85.44 200 GLU A N 1
ATOM 1636 C CA . GLU A 1 200 ? -46.332 6.545 76.886 1.00 85.44 200 GLU A CA 1
ATOM 1637 C C . GLU A 1 200 ? -46.260 5.924 78.288 1.00 85.44 200 GLU A C 1
ATOM 1639 O O . GLU A 1 200 ? -46.875 6.419 79.231 1.00 85.44 200 GLU A O 1
ATOM 1644 N N . ILE A 1 201 ? -45.479 4.849 78.437 1.00 80.56 201 ILE A N 1
ATOM 1645 C CA . ILE A 1 201 ? -45.337 4.149 79.716 1.00 80.56 201 ILE A CA 1
ATOM 1646 C C . ILE A 1 201 ? -44.583 5.014 80.736 1.00 80.56 201 ILE A C 1
ATOM 1648 O O . ILE A 1 201 ? -44.946 5.016 81.907 1.00 80.56 201 ILE A O 1
ATOM 1652 N N . GLU A 1 202 ? -43.541 5.742 80.324 1.00 80.81 202 GLU A N 1
ATOM 1653 C CA . GLU A 1 202 ? -42.817 6.678 81.198 1.00 80.81 202 GLU A CA 1
ATOM 1654 C C . GLU A 1 202 ? -43.736 7.814 81.684 1.00 80.81 202 GLU A C 1
ATOM 1656 O O . GLU A 1 202 ? -43.675 8.197 82.852 1.00 80.81 202 GLU A O 1
ATOM 1661 N N . GLU A 1 203 ? -44.640 8.304 80.832 1.00 83.44 203 GLU A N 1
ATOM 1662 C CA . GLU A 1 203 ? -45.627 9.323 81.194 1.00 83.44 203 GLU A CA 1
ATOM 1663 C C . GLU A 1 203 ? -46.707 8.789 82.154 1.00 83.44 203 GLU A C 1
ATOM 1665 O O . GLU A 1 203 ? -47.037 9.459 83.135 1.00 83.44 203 GLU A O 1
ATOM 1670 N N . GLU A 1 204 ? -47.239 7.580 81.927 1.00 80.75 204 GLU A N 1
ATOM 1671 C CA . GLU A 1 204 ? -48.162 6.918 82.868 1.00 80.75 204 GLU A CA 1
ATOM 1672 C C . GLU A 1 204 ? -47.509 6.651 84.228 1.00 80.75 204 GLU A C 1
ATOM 1674 O O . GLU A 1 204 ? -48.151 6.801 85.268 1.00 80.75 204 GLU A O 1
ATOM 1679 N N . LEU A 1 205 ? -46.231 6.270 84.233 1.00 72.81 205 LEU A N 1
ATOM 1680 C CA . LEU A 1 205 ? -45.501 5.959 85.456 1.00 72.81 205 LEU A CA 1
ATOM 1681 C C . LEU A 1 205 ? -45.273 7.215 86.303 1.00 72.81 205 LEU A C 1
ATOM 1683 O O . LEU A 1 205 ? -45.499 7.165 87.508 1.00 72.81 205 LEU A O 1
ATOM 1687 N N . ASN A 1 206 ? -44.934 8.345 85.675 1.00 76.81 206 ASN A N 1
ATOM 1688 C CA . ASN A 1 206 ? -44.834 9.634 86.366 1.00 76.81 206 ASN A CA 1
ATOM 1689 C C . ASN A 1 206 ? -46.179 10.064 86.978 1.00 76.81 206 ASN A C 1
ATOM 1691 O O . ASN A 1 206 ? -46.216 10.495 88.125 1.00 76.81 206 ASN A O 1
ATOM 1695 N N . LYS A 1 207 ? -47.298 9.887 86.257 1.00 77.25 207 LYS A N 1
ATOM 1696 C CA . LYS A 1 207 ? -48.642 10.206 86.782 1.00 77.25 207 LYS A CA 1
ATOM 1697 C C . LYS A 1 207 ? -49.009 9.347 87.995 1.00 77.25 207 LYS A C 1
ATOM 1699 O O . LYS A 1 207 ? -49.552 9.854 88.969 1.00 77.25 207 LYS A O 1
ATOM 1704 N N . LEU A 1 208 ? -48.691 8.054 87.956 1.00 67.31 208 LEU A N 1
ATOM 1705 C CA . LEU A 1 208 ? -48.952 7.130 89.064 1.00 67.31 208 LEU A CA 1
ATOM 1706 C C . LEU A 1 208 ? -48.028 7.361 90.271 1.00 67.31 208 LEU A C 1
ATOM 1708 O O . LEU A 1 208 ? -48.455 7.140 91.405 1.00 67.31 208 LEU A O 1
ATOM 1712 N N . GLU A 1 209 ? -46.784 7.797 90.050 1.00 63.06 209 GLU A N 1
ATOM 1713 C CA . GLU A 1 209 ? -45.873 8.209 91.127 1.00 63.06 209 GLU A CA 1
ATOM 1714 C C . GLU A 1 209 ? -46.346 9.511 91.804 1.00 63.06 209 GLU A C 1
ATOM 1716 O O . GLU A 1 209 ? -46.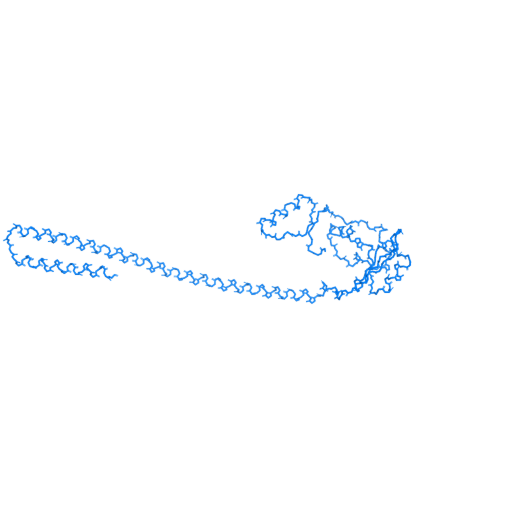264 9.604 93.030 1.00 63.06 209 GLU A O 1
ATOM 1721 N N . ASP A 1 210 ? -46.936 10.452 91.057 1.00 60.81 210 ASP A N 1
ATOM 1722 C CA . ASP A 1 210 ? -47.533 11.684 91.602 1.00 60.81 210 ASP A CA 1
ATOM 1723 C C . ASP A 1 210 ? -48.867 11.443 92.352 1.00 60.81 210 ASP A C 1
ATOM 1725 O O . ASP A 1 210 ? -49.193 12.176 93.287 1.00 60.81 210 ASP A O 1
ATOM 1729 N N . GLU A 1 211 ? -49.636 10.405 91.995 1.00 59.28 211 GLU A N 1
ATOM 1730 C CA . GLU A 1 211 ? -50.936 10.079 92.618 1.00 59.28 211 GLU A CA 1
ATOM 1731 C C . GLU A 1 211 ? -50.848 9.155 93.857 1.00 59.28 211 GLU A C 1
ATOM 1733 O O . GLU A 1 211 ? -51.846 8.956 94.554 1.00 59.28 211 GLU A O 1
ATOM 1738 N N . GLY A 1 212 ? -49.673 8.599 94.178 1.00 55.81 212 GLY A N 1
ATOM 1739 C CA . GLY A 1 212 ? -49.418 7.883 95.440 1.00 55.81 212 GLY A CA 1
ATOM 1740 C C . GLY A 1 212 ? -50.228 6.596 95.679 1.00 55.81 212 GLY A C 1
ATOM 1741 O O . GLY A 1 212 ? -50.369 6.174 96.829 1.00 55.81 212 GLY A O 1
ATOM 1742 N N . LEU A 1 213 ? -50.775 5.953 94.638 1.00 52.12 213 LEU A N 1
ATOM 1743 C CA . LEU A 1 213 ? -51.687 4.809 94.781 1.00 52.12 213 LEU A CA 1
ATOM 1744 C C . LEU A 1 213 ? -51.340 3.637 93.837 1.00 52.12 213 LEU A C 1
ATOM 1746 O O . LEU A 1 213 ? -51.497 3.717 92.623 1.00 52.12 213 LEU A O 1
ATOM 1750 N N . SER A 1 214 ? -51.000 2.494 94.458 1.00 57.59 214 SER A N 1
ATOM 1751 C CA . SER A 1 214 ? -50.823 1.133 93.900 1.00 57.59 214 SER A CA 1
ATOM 1752 C C . SER A 1 214 ? -49.393 0.722 93.485 1.00 57.59 214 SER A C 1
ATOM 1754 O O . SER A 1 214 ? -49.028 0.712 92.309 1.00 57.59 214 SER A O 1
ATOM 1756 N N . GLU A 1 215 ? -48.617 0.255 94.475 1.00 62.22 215 GLU A N 1
ATOM 1757 C CA . GLU A 1 215 ? -47.307 -0.419 94.320 1.00 62.22 215 GLU A CA 1
ATOM 1758 C C . GLU A 1 215 ? -47.315 -1.560 93.276 1.00 62.22 215 GLU A C 1
ATOM 1760 O O . GLU A 1 215 ? -46.366 -1.713 92.503 1.00 62.22 215 GLU A O 1
ATOM 1765 N N . ASP A 1 216 ? -48.408 -2.323 93.176 1.00 64.12 216 ASP A N 1
ATOM 1766 C CA . ASP A 1 216 ? -48.531 -3.457 92.244 1.00 64.12 216 ASP A CA 1
ATOM 1767 C C . ASP A 1 216 ? -48.622 -3.029 90.767 1.00 64.12 216 ASP A C 1
ATOM 1769 O O . ASP A 1 216 ? -48.185 -3.749 89.862 1.00 64.12 216 ASP A O 1
ATOM 1773 N N . LYS A 1 217 ? -49.171 -1.840 90.486 1.00 64.25 217 LYS A N 1
ATOM 1774 C CA . LYS A 1 217 ? -49.184 -1.279 89.124 1.00 64.25 217 LYS A CA 1
ATOM 1775 C C . LYS A 1 217 ? -47.824 -0.700 88.751 1.00 64.25 217 LYS A C 1
ATOM 1777 O O . LYS A 1 217 ? -47.352 -0.921 87.636 1.00 64.25 217 LYS A O 1
ATOM 1782 N N . ILE A 1 218 ? -47.158 -0.039 89.697 1.00 65.12 218 ILE A N 1
ATOM 1783 C CA . ILE A 1 218 ? -45.821 0.538 89.501 1.00 65.12 218 ILE A CA 1
ATOM 1784 C C . ILE A 1 218 ? -44.792 -0.568 89.225 1.00 65.12 218 ILE A C 1
ATOM 1786 O O . ILE A 1 218 ? -43.978 -0.455 88.307 1.00 65.12 218 ILE A O 1
ATOM 1790 N N . THR A 1 219 ? -44.841 -1.678 89.965 1.00 72.94 219 THR A N 1
ATOM 1791 C CA . THR A 1 219 ? -43.937 -2.821 89.754 1.00 72.94 219 THR A CA 1
ATOM 1792 C C . THR A 1 219 ? -44.157 -3.510 88.401 1.00 72.94 219 THR A C 1
ATOM 1794 O O . THR A 1 219 ? -43.174 -3.832 87.726 1.00 72.94 219 THR A O 1
ATOM 1797 N N . ASN A 1 220 ? -45.407 -3.650 87.946 1.00 77.75 220 ASN A N 1
ATOM 1798 C CA . ASN A 1 220 ? -45.741 -4.195 86.621 1.00 77.75 220 ASN A CA 1
ATOM 1799 C C . ASN A 1 220 ? -45.349 -3.277 85.449 1.00 77.75 220 ASN A C 1
ATOM 1801 O O . ASN A 1 220 ? -44.893 -3.748 84.403 1.00 77.75 220 ASN A O 1
ATOM 1805 N N . LEU A 1 221 ? -45.468 -1.958 85.598 1.00 74.06 221 LEU A N 1
ATOM 1806 C CA . LEU A 1 221 ? -44.993 -1.029 84.568 1.00 74.06 221 LEU A CA 1
ATOM 1807 C C . LEU A 1 221 ? -43.457 -1.009 84.519 1.00 74.06 221 LEU A C 1
ATOM 1809 O O . LEU A 1 221 ? -42.871 -1.053 83.437 1.00 74.06 221 LEU A O 1
ATOM 1813 N N . ARG A 1 222 ? -42.776 -1.079 85.672 1.00 75.50 222 ARG A N 1
ATOM 1814 C CA . ARG A 1 222 ? -41.304 -1.194 85.743 1.00 75.50 222 ARG A CA 1
ATOM 1815 C C . ARG A 1 222 ? -40.766 -2.485 85.116 1.00 75.50 222 ARG A C 1
ATOM 1817 O O . ARG A 1 222 ? -39.665 -2.462 84.555 1.00 75.50 222 ARG A O 1
ATOM 1824 N N . SER A 1 223 ? -41.485 -3.606 85.213 1.00 78.94 223 SER A N 1
ATOM 1825 C CA . SER A 1 223 ? -41.110 -4.847 84.517 1.00 78.94 223 SER A CA 1
ATOM 1826 C C . SER A 1 223 ? -41.325 -4.719 83.005 1.00 78.94 223 SER A C 1
ATOM 1828 O O . SER A 1 223 ? -40.422 -5.052 82.236 1.00 78.94 223 SER A O 1
ATOM 1830 N N . SER A 1 224 ? -42.435 -4.106 82.586 1.00 80.06 224 SER A N 1
ATOM 1831 C CA . SER A 1 224 ? -42.750 -3.842 81.175 1.00 80.06 224 SER A CA 1
ATOM 1832 C C . SER A 1 224 ? -41.728 -2.910 80.503 1.00 80.06 224 SER A C 1
ATOM 1834 O O . SER A 1 224 ? -41.260 -3.200 79.403 1.00 80.06 224 SER A O 1
ATOM 1836 N N . ILE A 1 225 ? -41.275 -1.843 81.181 1.00 79.00 225 ILE A N 1
ATOM 1837 C CA . ILE A 1 225 ? -40.198 -0.956 80.689 1.00 79.00 225 ILE A CA 1
ATOM 1838 C C . ILE A 1 225 ? -38.892 -1.729 80.491 1.00 79.00 225 ILE A C 1
ATOM 1840 O O . ILE A 1 225 ? -38.180 -1.517 79.506 1.00 79.00 225 ILE A O 1
ATOM 1844 N N . ARG A 1 226 ? -38.545 -2.620 81.428 1.00 82.56 226 ARG A N 1
ATOM 1845 C CA . ARG A 1 226 ? -37.342 -3.456 81.312 1.00 82.56 226 ARG A CA 1
ATOM 1846 C C . ARG A 1 226 ? -37.422 -4.373 80.099 1.00 82.56 226 ARG A C 1
ATOM 1848 O O . ARG A 1 226 ? -36.441 -4.491 79.368 1.00 82.56 226 ARG A O 1
ATOM 1855 N N . GLU A 1 227 ? -38.584 -4.965 79.856 1.00 82.38 227 GLU A N 1
ATOM 1856 C CA . GLU A 1 227 ? -38.803 -5.832 78.703 1.00 82.38 227 GLU A CA 1
ATOM 1857 C C . GLU A 1 227 ? -38.716 -5.059 77.376 1.00 82.38 227 GLU A C 1
ATOM 1859 O O . GLU A 1 227 ? -38.063 -5.516 76.435 1.00 82.38 227 GLU A O 1
ATOM 1864 N N . VAL A 1 228 ? -39.290 -3.852 77.311 1.00 80.00 228 VAL A N 1
ATOM 1865 C CA . VAL A 1 228 ? -39.192 -2.960 76.142 1.00 80.00 228 VAL A CA 1
ATOM 1866 C C . VAL A 1 228 ? -37.746 -2.524 75.895 1.00 80.00 228 VAL A C 1
ATOM 1868 O O . VAL A 1 228 ? -37.270 -2.644 74.768 1.00 80.00 228 VAL A O 1
ATOM 1871 N N . LYS A 1 229 ? -37.002 -2.118 76.934 1.00 78.06 229 LYS A N 1
ATOM 1872 C CA . LYS A 1 229 ? -35.567 -1.783 76.824 1.00 78.06 229 LYS A CA 1
ATOM 1873 C C . LYS A 1 229 ? -34.734 -2.961 76.321 1.00 78.06 229 LYS A C 1
ATOM 1875 O O . LYS A 1 229 ? -33.819 -2.774 75.523 1.00 78.06 229 LYS A O 1
ATOM 1880 N N . MET A 1 230 ? -35.052 -4.177 76.759 1.00 80.69 230 MET A N 1
ATOM 1881 C CA . MET A 1 230 ? -34.358 -5.380 76.303 1.00 80.69 230 MET A CA 1
ATOM 1882 C C . MET A 1 230 ? -34.658 -5.674 74.823 1.00 80.69 230 MET A C 1
ATOM 1884 O O . MET A 1 230 ? -33.741 -5.971 74.058 1.00 80.69 230 MET A O 1
ATOM 1888 N N . LYS A 1 231 ? -35.917 -5.515 74.388 1.00 79.44 231 LYS A N 1
ATOM 1889 C CA . LYS A 1 231 ? -36.321 -5.648 72.975 1.00 79.44 231 LYS A CA 1
ATOM 1890 C C . LYS A 1 231 ? -35.707 -4.563 72.081 1.00 79.44 231 LYS A C 1
ATOM 1892 O O . LYS A 1 231 ? -35.300 -4.869 70.962 1.00 79.44 231 LYS A O 1
ATOM 1897 N N . GLU A 1 232 ? -35.573 -3.331 72.575 1.00 74.12 232 GLU A N 1
ATOM 1898 C CA . GLU A 1 232 ? -34.886 -2.229 71.885 1.00 74.12 232 GLU A CA 1
ATOM 1899 C C . GLU A 1 232 ? -33.395 -2.548 71.666 1.00 74.12 232 GLU A C 1
ATOM 1901 O O . GLU A 1 232 ? -32.866 -2.357 70.571 1.00 74.12 232 GLU A O 1
ATOM 1906 N N . MET A 1 233 ? -32.725 -3.104 72.682 1.00 74.81 233 MET A N 1
ATOM 1907 C CA . MET A 1 233 ? -31.314 -3.498 72.602 1.00 74.81 233 MET A CA 1
ATOM 1908 C C . MET A 1 233 ? -31.093 -4.636 71.592 1.00 74.81 233 MET A C 1
ATOM 1910 O O . MET A 1 233 ? -30.164 -4.582 70.789 1.00 74.81 233 MET A O 1
ATOM 1914 N N . LEU A 1 234 ? -31.992 -5.624 71.569 1.00 72.75 234 LEU A N 1
ATOM 1915 C CA . LEU A 1 234 ? -31.968 -6.729 70.603 1.00 72.75 234 LEU A CA 1
ATOM 1916 C C . LEU A 1 234 ? -32.221 -6.270 69.158 1.00 72.75 234 LEU A C 1
ATOM 1918 O O . LEU A 1 234 ? -31.705 -6.884 68.226 1.00 72.75 234 LEU A O 1
ATOM 1922 N N . CYS A 1 235 ? -32.978 -5.186 68.960 1.00 68.25 235 CYS A N 1
ATOM 1923 C CA . CYS A 1 235 ? -33.175 -4.580 67.639 1.00 68.25 235 CYS A CA 1
ATOM 1924 C C . CYS A 1 235 ? -31.983 -3.729 67.173 1.00 68.25 235 CYS A C 1
ATOM 1926 O O . CYS A 1 235 ? -31.871 -3.475 65.982 1.00 68.25 235 CYS A O 1
ATOM 1928 N N . LYS A 1 236 ? -31.101 -3.285 68.081 1.00 64.19 236 LYS A N 1
ATOM 1929 C CA . LYS A 1 236 ? -29.865 -2.547 67.751 1.00 64.19 236 LYS A CA 1
ATOM 1930 C C . LYS A 1 236 ? -28.676 -3.464 67.422 1.00 64.19 236 LYS A C 1
ATOM 1932 O O . LYS A 1 236 ? -27.685 -2.987 66.881 1.00 64.19 236 LYS A O 1
ATOM 1937 N N . LEU A 1 237 ? -28.764 -4.748 67.779 1.00 55.69 237 LEU A N 1
ATOM 1938 C CA . LEU A 1 237 ? -27.710 -5.760 67.607 1.00 55.69 237 LEU A CA 1
ATOM 1939 C C . LEU A 1 237 ? -27.883 -6.648 66.356 1.00 55.69 237 LEU A C 1
ATOM 1941 O O . LEU A 1 237 ? -26.953 -7.379 66.022 1.00 55.69 237 LEU A O 1
ATOM 1945 N N . ASN A 1 238 ? -29.040 -6.592 65.686 1.00 45.12 238 ASN A N 1
ATOM 1946 C CA . ASN A 1 238 ? -29.367 -7.337 64.458 1.00 45.12 238 ASN A CA 1
ATOM 1947 C C . ASN A 1 238 ? -29.528 -6.393 63.265 1.00 45.12 238 ASN A C 1
ATOM 1949 O O . ASN A 1 238 ? -29.244 -6.836 62.130 1.00 45.12 238 ASN A O 1
#